Protein AF-A0A5Z1HKA3-F1 (afdb_monomer_lite)

pLDDT: mean 93.94, std 6.91, range [51.81, 98.69]

Organism: Campylobacter jejuni (NCBI:txid197)

Foldseek 3Di:
DQLQEEEEAEFFALQVVCLVVCQVCLSRHAYEYELQCCQVCLVSLRQHQEYEDEDADPVSLVSLVDDSDPSLPNREYEYEPRHHVSNVVSCVVGHYDYAHDPDPVCVVVVPPVHHHQNDDDDRSVSSLSVSLVSPHQEYEYASLQLFADPVQFGGHCPGPCGRCNCSPVADWDWAQKQVRPDTTTHHDVSVRRLVCCQPPRLVVCVVSNHAYAYQSNTHHDRPNHHYDHPVVD

Secondary structure (DSSP, 8-state):
-GGGEEEEE--STTHHHHHHHHHHHTTTSEEEEETTTHHHHHHTT---SEEEE---SHHHHTTS----GGGGTT-EEEEETTS-HHHHHHTTTS-EEEE-BS-HHHHHTT--SS---B-SSSHHHHHHHHHHHTT-SEEEEES---S--TTS-SS-TT-TT-TTTTTTTS--EEEEBTTSSSEEEE-HHHHHHHHHIIIIIHHHHHHTTPEEEE--SSSB--TTSEE--GGG-

InterPro domains:
  IPR002826 6-hydroxymethylpterin diphosphokinase MptE-like [PF01973] (4-150)

Sequence (233 aa):
NLSDTAIIVSTGPSLTKQLPLLKKYASKATIFCADSSYPILAKHGIKPDYVCMLERTELTAEFFNHDFGEFDKDIVFVCAGVVHPKAIEYLKGKTFIITQKVLAFPYYINLKDFSYAAVGFSVAHTLSYLATYLSHKNIIFIGQDLAYAENGNSHPDDYQNSANYESQMYEHILTTAYGGNGKVETHSIWLLFKNWFENEMIPNTRKMGITTYNCTEGGARIEGTIEKPFLWA

Structure (mmCIF, N/CA/C/O backbone):
data_AF-A0A5Z1HKA3-F1
#
_entry.id   AF-A0A5Z1HKA3-F1
#
loop_
_atom_site.group_PDB
_atom_site.id
_atom_site.type_symbol
_atom_site.label_atom_id
_atom_site.label_alt_id
_atom_site.label_comp_id
_atom_site.label_asym_id
_atom_site.label_entity_id
_atom_site.label_seq_id
_atom_site.pdbx_PDB_ins_code
_atom_site.Cartn_x
_atom_site.Cartn_y
_atom_site.Cartn_z
_atom_site.occupancy
_atom_site.B_iso_or_equiv
_atom_site.auth_seq_id
_atom_site.auth_comp_id
_atom_site.auth_asym_id
_atom_site.auth_atom_id
_atom_site.pdbx_PDB_model_num
ATOM 1 N N . ASN A 1 1 ? -19.320 -11.634 2.857 1.00 51.81 1 ASN A N 1
ATOM 2 C CA . ASN A 1 1 ? -19.550 -10.388 3.621 1.00 51.81 1 ASN A CA 1
ATOM 3 C C . ASN A 1 1 ? -18.567 -9.331 3.148 1.00 51.81 1 ASN A C 1
ATOM 5 O O . ASN A 1 1 ? -17.498 -9.717 2.701 1.00 51.81 1 ASN A O 1
ATOM 9 N N . LEU A 1 2 ? -18.903 -8.034 3.239 1.00 61.69 2 LEU A N 1
ATOM 10 C CA . LEU A 1 2 ? -17.966 -6.924 2.951 1.00 61.69 2 LEU A CA 1
ATOM 11 C C . LEU A 1 2 ? -16.602 -7.120 3.648 1.00 61.69 2 LEU A C 1
ATOM 13 O O . LEU A 1 2 ? -15.566 -6.816 3.079 1.00 61.69 2 LEU A O 1
ATOM 17 N N . SER A 1 3 ? -16.630 -7.719 4.843 1.00 72.00 3 SER A N 1
ATOM 18 C CA . SER A 1 3 ? -15.474 -8.029 5.690 1.00 72.00 3 SER A CA 1
ATOM 19 C C . SER A 1 3 ? -14.571 -9.170 5.204 1.00 72.00 3 SER A C 1
ATOM 21 O O . SER A 1 3 ? -13.578 -9.467 5.856 1.00 72.00 3 SER A O 1
ATOM 23 N N . ASP A 1 4 ? -14.920 -9.895 4.134 1.00 92.12 4 ASP A N 1
ATOM 24 C CA . ASP A 1 4 ? -14.108 -11.039 3.690 1.00 92.12 4 ASP A CA 1
ATOM 25 C C . ASP A 1 4 ? -12.935 -10.612 2.793 1.00 92.12 4 ASP A C 1
ATOM 27 O O . ASP A 1 4 ? -11.959 -11.354 2.689 1.00 92.12 4 ASP A O 1
ATOM 31 N N . THR A 1 5 ? -13.007 -9.445 2.149 1.00 95.31 5 THR A N 1
ATOM 32 C CA . THR A 1 5 ? -12.002 -8.990 1.179 1.00 95.31 5 THR A CA 1
ATOM 33 C C . THR A 1 5 ? -11.433 -7.641 1.592 1.00 95.31 5 THR A C 1
ATOM 35 O O . THR A 1 5 ? -12.180 -6.686 1.784 1.00 95.31 5 THR A O 1
ATOM 38 N N . ALA A 1 6 ? -10.107 -7.566 1.685 1.00 97.12 6 ALA A N 1
ATOM 39 C CA . ALA A 1 6 ? -9.353 -6.334 1.861 1.00 97.12 6 ALA A CA 1
ATOM 40 C C . ALA A 1 6 ? -8.689 -5.929 0.541 1.00 97.12 6 ALA A C 1
ATOM 42 O O . ALA A 1 6 ? -8.031 -6.751 -0.101 1.00 97.12 6 ALA A O 1
ATOM 43 N N . ILE A 1 7 ? -8.810 -4.658 0.166 1.00 98.00 7 ILE A N 1
ATOM 44 C CA . ILE A 1 7 ? -8.052 -4.057 -0.935 1.00 98.00 7 ILE A CA 1
ATOM 45 C C . ILE A 1 7 ? -6.977 -3.165 -0.324 1.00 98.00 7 ILE A C 1
ATOM 47 O O . ILE A 1 7 ? -7.288 -2.190 0.358 1.00 98.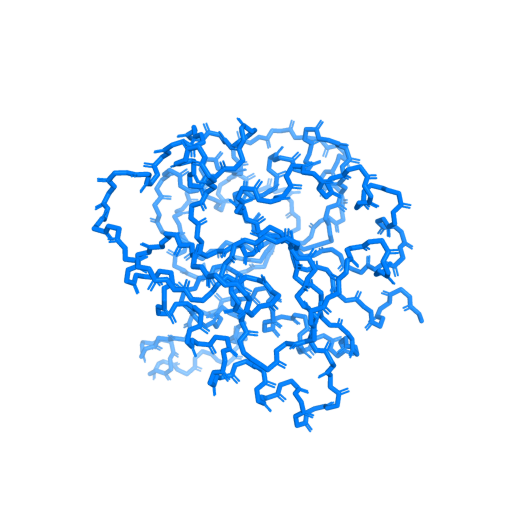00 7 ILE A O 1
ATOM 51 N N . ILE A 1 8 ? -5.716 -3.505 -0.575 1.00 98.38 8 ILE A N 1
ATOM 52 C CA . ILE A 1 8 ? -4.553 -2.717 -0.179 1.00 98.38 8 ILE A CA 1
ATOM 53 C C . ILE A 1 8 ? -4.189 -1.795 -1.337 1.00 98.38 8 ILE A C 1
ATOM 55 O O . ILE A 1 8 ? -3.777 -2.251 -2.406 1.00 98.38 8 ILE A O 1
ATOM 59 N N . VAL A 1 9 ? -4.339 -0.499 -1.104 1.00 98.69 9 VAL A N 1
ATOM 60 C CA . VAL A 1 9 ? -4.071 0.573 -2.056 1.00 98.69 9 VAL A CA 1
ATOM 61 C C . VAL A 1 9 ? -2.719 1.196 -1.738 1.00 98.69 9 VAL A C 1
ATOM 63 O O . VAL A 1 9 ? -2.561 1.895 -0.734 1.00 98.69 9 VAL A O 1
ATOM 66 N N . SER A 1 10 ? -1.744 0.912 -2.594 1.00 98.38 10 SER A N 1
ATOM 67 C CA . SER A 1 10 ? -0.408 1.506 -2.544 1.00 98.38 10 SER A CA 1
ATOM 68 C C . SER A 1 10 ? -0.240 2.568 -3.630 1.00 98.38 10 SER A C 1
ATOM 70 O O . SER A 1 10 ? -1.069 2.687 -4.528 1.00 98.38 10 SER A O 1
ATOM 72 N N . THR A 1 11 ? 0.846 3.337 -3.554 1.00 97.06 11 THR A N 1
ATOM 73 C CA . THR A 1 11 ? 1.050 4.548 -4.372 1.00 97.06 11 THR A CA 1
ATOM 74 C C . THR A 1 11 ? 2.019 4.324 -5.536 1.00 97.06 11 THR A C 1
ATOM 76 O O . THR A 1 11 ? 2.829 5.185 -5.858 1.00 97.06 11 THR A O 1
ATOM 79 N N . GLY A 1 12 ? 1.977 3.148 -6.154 1.00 97.94 12 GLY A N 1
ATOM 80 C CA . GLY A 1 12 ? 2.739 2.838 -7.360 1.00 97.94 12 GLY A CA 1
ATOM 81 C C . GLY A 1 12 ? 2.024 3.303 -8.637 1.00 97.94 12 GLY A C 1
ATOM 82 O O . GLY A 1 12 ? 0.812 3.550 -8.611 1.00 97.94 12 GLY A O 1
ATOM 83 N N . PRO A 1 13 ? 2.744 3.435 -9.768 1.00 97.31 13 PRO A N 1
ATOM 84 C CA . PRO A 1 13 ? 2.215 4.032 -10.997 1.00 97.31 13 PRO A CA 1
ATOM 85 C C . PRO A 1 13 ? 0.948 3.368 -11.558 1.00 97.31 13 PRO A C 1
ATOM 87 O O . PRO A 1 13 ? 0.146 4.032 -12.218 1.00 97.31 13 PRO A O 1
ATOM 90 N N . SER A 1 14 ? 0.723 2.077 -11.288 1.00 97.19 14 SER A N 1
ATOM 91 C CA . SER A 1 14 ? -0.478 1.366 -11.744 1.00 97.19 14 SER A CA 1
ATOM 92 C C . SER A 1 14 ? -1.768 1.826 -11.066 1.00 97.19 14 SER A C 1
ATOM 94 O O . SER A 1 14 ? -2.845 1.523 -11.584 1.00 97.19 14 SER A O 1
ATOM 96 N N . LEU A 1 15 ? -1.702 2.579 -9.962 1.00 97.81 15 LEU A N 1
ATOM 97 C CA . LEU A 1 15 ? -2.891 2.979 -9.212 1.00 97.81 15 LEU A CA 1
ATOM 98 C C . LEU A 1 15 ? -3.895 3.746 -10.085 1.00 97.81 15 LEU A C 1
ATOM 100 O O . LEU A 1 15 ? -5.086 3.439 -10.051 1.00 97.81 15 LEU A O 1
ATOM 104 N N . THR A 1 16 ? -3.433 4.700 -10.905 1.00 95.81 16 THR A N 1
ATOM 105 C CA . THR A 1 16 ? -4.305 5.605 -11.681 1.00 95.81 16 THR A CA 1
ATOM 106 C C . THR A 1 16 ? -5.327 4.852 -12.533 1.00 95.81 16 THR A C 1
ATOM 108 O O . THR A 1 16 ? -6.511 5.194 -12.525 1.00 95.81 16 THR A O 1
ATOM 111 N N . LYS A 1 17 ? -4.911 3.784 -13.228 1.00 95.44 17 LYS A N 1
ATOM 112 C CA . LYS A 1 17 ? -5.816 2.986 -14.080 1.00 95.44 17 LYS A CA 1
ATOM 113 C C . LYS A 1 17 ? -6.837 2.167 -13.275 1.00 95.44 17 LYS A C 1
ATOM 115 O O . LYS A 1 17 ? -7.855 1.759 -13.826 1.00 95.44 17 LYS A O 1
ATOM 120 N N . GLN A 1 18 ? -6.594 1.940 -11.984 1.00 96.88 18 GLN A N 1
ATOM 121 C CA . GLN A 1 18 ? -7.442 1.122 -11.110 1.00 96.88 18 GLN A CA 1
ATOM 122 C C . GLN A 1 18 ? -8.498 1.952 -10.362 1.00 96.88 18 GLN A C 1
ATOM 124 O O . GLN A 1 18 ? -9.522 1.401 -9.952 1.00 96.88 18 GLN A O 1
ATOM 129 N N . LEU A 1 19 ? -8.307 3.272 -10.231 1.00 97.81 19 LEU A N 1
ATOM 130 C CA . LEU A 1 19 ? -9.209 4.172 -9.496 1.00 97.81 19 LEU A CA 1
ATOM 131 C C . LEU A 1 19 ? -10.677 4.117 -9.966 1.00 97.81 19 LEU A C 1
ATOM 133 O O . LEU A 1 19 ? -11.555 4.012 -9.103 1.00 97.81 19 LEU A O 1
ATOM 137 N N . PRO A 1 20 ? -11.005 4.119 -11.280 1.00 96.75 20 PRO A N 1
ATOM 138 C CA . PRO A 1 20 ? -12.402 4.055 -11.718 1.00 96.75 20 PRO A CA 1
ATOM 139 C C . PRO A 1 20 ? -13.113 2.780 -11.252 1.00 96.75 20 PRO A C 1
ATOM 141 O O . PRO A 1 20 ? -14.285 2.811 -10.869 1.00 96.75 20 PRO A O 1
ATOM 144 N N . LEU A 1 21 ? -12.397 1.655 -11.256 1.00 96.44 21 LEU A N 1
ATOM 145 C CA . LEU A 1 21 ? -12.940 0.369 -10.845 1.00 96.44 21 LEU A CA 1
ATOM 146 C C . LEU A 1 21 ? -13.035 0.256 -9.321 1.00 96.44 21 LEU A C 1
ATOM 148 O O . LEU A 1 21 ? -14.052 -0.210 -8.807 1.00 96.44 21 LEU A O 1
ATOM 152 N N . LEU A 1 22 ? -12.029 0.762 -8.603 1.00 97.12 22 LEU A N 1
ATOM 153 C CA . LEU A 1 22 ? -12.039 0.838 -7.145 1.00 97.12 22 LEU A CA 1
ATOM 154 C C . LEU A 1 22 ? -13.255 1.635 -6.667 1.00 97.12 22 LEU A C 1
ATOM 156 O O . LEU A 1 22 ? -13.991 1.174 -5.801 1.00 97.12 22 LEU A O 1
ATOM 160 N N . LYS A 1 23 ? -13.537 2.782 -7.298 1.00 96.50 23 LYS A N 1
ATOM 161 C CA . LYS A 1 23 ? -14.716 3.604 -6.991 1.00 96.50 23 LYS A CA 1
ATOM 162 C C . LYS A 1 23 ? -16.028 2.842 -7.170 1.00 96.50 23 LYS A C 1
ATOM 164 O O . LYS A 1 23 ? -16.939 2.985 -6.358 1.00 96.50 23 LYS A O 1
ATOM 169 N N . LYS A 1 24 ? -16.127 2.017 -8.215 1.00 93.31 24 LYS A N 1
ATOM 170 C CA . LYS A 1 24 ? -17.318 1.203 -8.497 1.00 93.31 24 LYS A CA 1
ATOM 171 C C . LYS A 1 24 ? -17.562 0.133 -7.427 1.00 93.31 24 LYS A C 1
ATOM 173 O O . LYS A 1 24 ? -18.719 -0.164 -7.129 1.00 93.31 24 LYS A O 1
ATOM 178 N N . TYR A 1 25 ? -16.500 -0.438 -6.859 1.00 87.69 25 TYR A N 1
ATOM 179 C CA . TYR A 1 25 ? -16.585 -1.567 -5.926 1.00 87.69 25 TYR A CA 1
ATOM 180 C C . TYR A 1 25 ? -16.192 -1.242 -4.484 1.00 87.69 25 TYR A C 1
ATOM 182 O O . TYR A 1 25 ? -16.154 -2.144 -3.652 1.00 87.69 25 TYR A O 1
ATOM 190 N N . ALA A 1 26 ? -16.000 0.034 -4.147 1.00 89.69 26 ALA A N 1
ATOM 191 C CA . ALA A 1 26 ? -15.619 0.459 -2.801 1.00 89.69 26 ALA A CA 1
ATOM 192 C C . ALA A 1 26 ? -16.578 -0.036 -1.703 1.00 89.69 26 ALA A C 1
ATOM 194 O O . ALA A 1 26 ? -16.163 -0.293 -0.586 1.00 89.69 26 ALA A O 1
ATOM 195 N N . SER A 1 27 ? -17.858 -0.253 -2.025 1.00 89.94 27 SER A N 1
ATOM 196 C CA . SER A 1 27 ? -18.858 -0.791 -1.090 1.00 89.94 27 SER A CA 1
ATOM 197 C C . SER A 1 27 ? -18.886 -2.324 -0.989 1.00 89.94 27 SER A C 1
ATOM 199 O O . SER A 1 27 ? -19.841 -2.882 -0.446 1.00 89.94 27 SER A O 1
ATOM 201 N N . LYS A 1 28 ? -17.906 -3.038 -1.554 1.00 90.56 28 LYS A N 1
ATOM 202 C CA . LYS A 1 28 ? -17.861 -4.514 -1.583 1.00 90.56 28 LYS A CA 1
ATOM 203 C C . LYS A 1 28 ? -16.683 -5.116 -0.822 1.00 90.56 28 LYS A C 1
ATOM 205 O O . LYS A 1 28 ? -16.712 -6.316 -0.559 1.00 90.56 28 LYS A O 1
ATOM 210 N N . ALA A 1 29 ? -15.701 -4.304 -0.460 1.00 94.31 29 ALA A N 1
ATOM 211 C CA . ALA A 1 29 ? -14.482 -4.713 0.217 1.00 94.31 29 ALA A CA 1
ATOM 212 C C . ALA A 1 29 ? -14.054 -3.625 1.201 1.00 94.31 29 ALA A C 1
ATOM 214 O O . ALA A 1 29 ? -14.419 -2.465 1.027 1.00 94.31 29 ALA A O 1
ATOM 215 N N . THR A 1 30 ? -13.260 -3.997 2.197 1.00 97.19 30 THR A N 1
ATOM 216 C CA . THR A 1 30 ? -12.620 -3.032 3.091 1.00 97.19 30 THR A CA 1
ATOM 217 C C . THR A 1 30 ? -11.385 -2.445 2.408 1.00 97.19 30 THR A C 1
ATOM 219 O O . THR A 1 30 ? -10.517 -3.185 1.934 1.00 97.19 30 THR A O 1
ATOM 222 N N . ILE A 1 31 ? -11.295 -1.120 2.336 1.00 98.00 31 ILE A N 1
ATOM 223 C CA . ILE A 1 31 ? -10.207 -0.396 1.675 1.00 98.00 31 ILE A CA 1
ATOM 224 C C . ILE A 1 31 ? -9.177 0.046 2.712 1.00 98.00 31 ILE A C 1
ATOM 226 O O . ILE A 1 31 ? -9.455 0.840 3.611 1.00 98.00 31 ILE A O 1
ATOM 230 N N . PHE A 1 32 ? -7.951 -0.421 2.522 1.00 98.38 32 PHE A N 1
ATOM 231 C CA . PHE A 1 32 ? -6.770 -0.035 3.278 1.00 98.38 32 PHE A CA 1
ATOM 232 C C . PHE A 1 32 ? -5.865 0.756 2.342 1.00 98.38 32 PHE A C 1
ATOM 234 O O . PHE A 1 32 ? -5.415 0.195 1.346 1.00 98.38 32 PHE A O 1
ATOM 241 N N . CYS A 1 33 ? -5.560 2.020 2.623 1.00 98.44 33 CYS A N 1
ATOM 242 C CA . CYS A 1 33 ? -4.647 2.789 1.778 1.00 98.44 33 CYS A CA 1
ATOM 243 C C . CYS A 1 33 ? -3.408 3.281 2.522 1.00 98.44 33 CYS A C 1
ATOM 245 O O . CYS A 1 33 ? -3.417 3.513 3.734 1.00 98.44 33 CYS A O 1
ATOM 247 N N . ALA A 1 34 ? -2.322 3.446 1.770 1.00 98.38 34 ALA A N 1
ATOM 248 C CA . ALA A 1 34 ? -1.151 4.139 2.274 1.00 98.38 34 ALA A CA 1
ATOM 249 C C . ALA A 1 34 ? -1.474 5.622 2.494 1.00 98.38 34 ALA A C 1
ATOM 251 O O . ALA A 1 34 ? -2.296 6.198 1.778 1.00 98.38 34 ALA A O 1
ATOM 252 N N . ASP A 1 35 ? -0.801 6.241 3.457 1.00 97.62 35 ASP A N 1
ATOM 253 C CA . ASP A 1 35 ? -0.771 7.690 3.672 1.00 97.62 35 ASP A CA 1
ATOM 254 C C . ASP A 1 35 ? -0.609 8.494 2.371 1.00 97.62 35 ASP A C 1
ATOM 256 O O . ASP A 1 35 ? -1.377 9.409 2.104 1.00 97.62 35 ASP A O 1
ATOM 260 N N . SER A 1 36 ? 0.315 8.097 1.505 1.00 97.44 36 SER A N 1
ATOM 261 C CA . SER A 1 36 ? 0.561 8.720 0.199 1.00 97.44 36 SER A CA 1
ATOM 262 C C . SER A 1 36 ? -0.562 8.500 -0.827 1.00 97.44 36 SER A C 1
ATOM 264 O O . SER A 1 36 ? -0.721 9.304 -1.745 1.00 97.44 36 SER A O 1
ATOM 266 N N . SER A 1 37 ? -1.364 7.441 -0.677 1.00 98.31 37 SER A N 1
ATOM 267 C CA . SER A 1 37 ? -2.537 7.170 -1.521 1.00 98.31 37 SER A CA 1
ATOM 268 C C . SER A 1 37 ? -3.787 7.909 -1.038 1.00 98.31 37 SER A C 1
ATOM 270 O O . SER A 1 37 ? -4.709 8.115 -1.825 1.00 98.31 37 SER A O 1
ATOM 272 N N . TYR A 1 38 ? -3.840 8.329 0.227 1.00 98.50 38 TYR A N 1
ATOM 273 C CA . TYR A 1 38 ? -5.012 8.982 0.814 1.00 98.50 38 TYR A CA 1
ATOM 274 C C . TYR A 1 38 ? -5.425 10.276 0.080 1.00 98.50 38 TYR A C 1
ATOM 276 O O . TYR A 1 38 ? -6.592 10.358 -0.314 1.00 98.50 38 TYR A O 1
ATOM 284 N N . PRO A 1 39 ? -4.520 11.231 -0.236 1.00 98.19 39 PRO A N 1
ATOM 285 C CA . PRO A 1 39 ? -4.888 12.418 -1.015 1.00 98.19 39 PRO A CA 1
ATOM 286 C C . PRO A 1 39 ? -5.380 12.083 -2.431 1.00 98.19 39 PRO A C 1
ATOM 288 O O . PRO A 1 39 ? -6.299 12.724 -2.941 1.00 98.19 39 PRO A O 1
ATOM 291 N N . ILE A 1 40 ? -4.811 11.044 -3.058 1.00 98.31 40 ILE A N 1
ATOM 292 C CA . ILE A 1 40 ? -5.233 10.569 -4.384 1.00 98.31 40 ILE A CA 1
ATOM 293 C C . ILE A 1 40 ? -6.659 10.015 -4.302 1.00 98.31 40 ILE A C 1
ATOM 295 O O . ILE A 1 40 ? -7.528 10.402 -5.082 1.00 98.31 40 ILE A O 1
ATOM 299 N N . LEU A 1 41 ? -6.939 9.145 -3.332 1.00 98.44 41 LEU A N 1
ATOM 300 C CA . LEU A 1 41 ? -8.272 8.577 -3.150 1.00 98.44 41 LEU A CA 1
ATOM 301 C C . LEU A 1 41 ? -9.321 9.656 -2.838 1.00 98.44 41 LEU A C 1
ATOM 303 O O . LEU A 1 41 ? -10.403 9.633 -3.432 1.00 98.44 41 LEU A O 1
ATOM 307 N N . ALA A 1 42 ? -8.985 10.641 -2.000 1.00 97.94 42 ALA A N 1
ATOM 308 C CA . ALA A 1 42 ? -9.849 11.785 -1.709 1.00 97.94 42 ALA A CA 1
ATOM 309 C C . ALA A 1 42 ? -10.176 12.602 -2.969 1.00 97.94 42 ALA A C 1
ATOM 311 O O . ALA A 1 42 ? -11.350 12.854 -3.251 1.00 97.94 42 ALA A O 1
ATOM 312 N N . LYS A 1 43 ? -9.168 12.918 -3.795 1.00 97.12 43 LYS A N 1
ATOM 313 C CA . LYS A 1 43 ? -9.343 13.616 -5.084 1.00 97.12 43 LYS A CA 1
ATOM 314 C C . LYS A 1 43 ? -10.310 12.886 -6.022 1.00 97.12 43 LYS A C 1
ATOM 316 O O . LYS A 1 43 ? -11.071 13.523 -6.749 1.00 97.12 43 LYS A O 1
ATOM 321 N N . HIS A 1 44 ? -10.309 11.555 -5.995 1.00 97.62 44 HIS A N 1
ATOM 322 C CA . HIS A 1 44 ? -11.190 10.722 -6.822 1.00 97.62 44 HIS A CA 1
ATOM 323 C C . HIS A 1 44 ? -12.525 10.370 -6.147 1.00 97.62 44 HIS A C 1
ATOM 325 O O . HIS A 1 44 ? -13.377 9.712 -6.758 1.00 97.62 44 HIS A O 1
ATOM 331 N N . GLY A 1 45 ? -12.765 10.847 -4.923 1.00 97.06 45 GLY A N 1
ATOM 332 C CA . GLY A 1 45 ? -13.984 10.588 -4.157 1.00 97.06 45 GLY A CA 1
ATOM 333 C C . GLY A 1 45 ? -14.146 9.115 -3.779 1.00 97.06 45 GLY A C 1
ATOM 334 O O . GLY A 1 45 ? -15.243 8.569 -3.904 1.00 97.06 45 GLY A O 1
ATOM 335 N N . ILE A 1 46 ? -13.051 8.460 -3.389 1.00 98.00 46 ILE A N 1
ATOM 336 C CA . ILE A 1 46 ? -13.008 7.067 -2.933 1.00 98.00 46 ILE A CA 1
ATOM 337 C C . ILE A 1 46 ? -12.628 7.084 -1.456 1.00 98.00 46 ILE A C 1
ATOM 339 O O . ILE A 1 46 ? -11.486 7.371 -1.126 1.00 98.00 46 ILE A O 1
ATOM 343 N N . LYS A 1 47 ? -13.571 6.790 -0.560 1.00 97.62 47 LYS A N 1
ATOM 344 C CA . LYS A 1 47 ? -13.305 6.803 0.882 1.00 97.62 47 LYS A CA 1
ATOM 345 C C . LYS A 1 47 ? -12.626 5.494 1.318 1.00 97.62 47 LYS A C 1
ATOM 347 O O . LYS A 1 47 ? -13.248 4.448 1.129 1.00 97.62 47 LYS A O 1
ATOM 352 N N . PRO A 1 48 ? -11.395 5.512 1.866 1.00 97.88 48 PRO A N 1
ATOM 353 C CA . PRO A 1 48 ? -10.809 4.332 2.494 1.00 97.88 48 PRO A CA 1
ATOM 354 C C . PRO A 1 48 ? -11.441 4.068 3.869 1.00 97.88 48 PRO A C 1
ATOM 356 O O . PRO A 1 48 ? -11.941 4.989 4.506 1.00 97.88 48 PRO A O 1
ATOM 359 N N . ASP A 1 49 ? -11.380 2.829 4.352 1.00 97.62 49 ASP A N 1
ATOM 360 C CA . ASP A 1 49 ? -11.764 2.495 5.732 1.00 97.62 49 ASP A CA 1
ATOM 361 C C . ASP A 1 49 ? -10.582 2.699 6.691 1.00 97.62 49 ASP A C 1
ATOM 363 O O . ASP A 1 49 ? -10.744 3.193 7.808 1.00 97.62 49 ASP A O 1
ATOM 367 N N . TYR A 1 50 ? -9.374 2.357 6.232 1.00 97.88 50 TYR A N 1
ATOM 368 C CA . TYR A 1 50 ? -8.137 2.488 6.997 1.00 97.88 50 TYR A CA 1
ATOM 369 C C . TYR A 1 50 ? -7.064 3.226 6.205 1.00 97.88 50 TYR A C 1
ATOM 371 O O . TYR A 1 50 ? -6.815 2.915 5.038 1.00 97.88 50 TYR A O 1
ATOM 379 N N . VAL A 1 51 ? -6.364 4.139 6.876 1.00 98.44 51 VAL A N 1
ATOM 380 C CA . VAL A 1 51 ? -5.185 4.830 6.338 1.00 98.44 51 VAL A CA 1
ATOM 381 C C . VAL A 1 51 ? -4.011 4.568 7.267 1.00 98.44 51 VAL A C 1
ATOM 383 O O . VAL A 1 51 ? -4.078 4.929 8.440 1.00 98.44 51 VAL A O 1
ATOM 386 N N . CYS A 1 52 ? -2.933 3.953 6.780 1.00 97.69 52 CYS A N 1
ATOM 387 C CA . CYS A 1 52 ? -1.749 3.707 7.609 1.00 97.69 52 CYS A CA 1
ATOM 388 C C . CYS A 1 52 ? -0.623 4.695 7.304 1.00 97.69 52 CYS A C 1
ATOM 390 O O . CYS A 1 52 ? -0.389 5.031 6.147 1.00 97.69 52 CYS A O 1
ATOM 392 N N . MET A 1 53 ? 0.131 5.076 8.336 1.00 96.94 53 MET A N 1
ATOM 393 C CA . MET A 1 53 ? 1.376 5.839 8.208 1.00 96.94 53 MET A CA 1
ATOM 394 C C . MET A 1 53 ? 2.491 5.175 9.014 1.00 96.94 53 MET A C 1
ATOM 396 O O . MET A 1 53 ? 2.309 4.798 10.177 1.00 96.94 53 MET A O 1
ATOM 400 N N . LEU A 1 54 ? 3.661 5.052 8.390 1.00 94.38 54 LEU A N 1
ATOM 401 C CA . LEU A 1 54 ? 4.852 4.441 8.988 1.00 94.38 54 LEU A CA 1
ATOM 402 C C . LEU A 1 54 ? 6.009 5.432 9.144 1.00 94.38 54 LEU A C 1
ATOM 404 O O . LEU A 1 54 ? 6.833 5.283 10.051 1.00 94.38 54 LEU A O 1
ATOM 408 N N . GLU A 1 55 ? 6.077 6.413 8.248 1.00 90.69 55 GLU A N 1
ATOM 409 C CA . GLU A 1 55 ? 7.252 7.248 8.050 1.00 90.69 55 GLU A CA 1
ATOM 410 C C . GLU A 1 55 ? 7.347 8.404 9.051 1.00 90.69 55 GLU A C 1
ATOM 412 O O . GLU A 1 55 ? 6.363 8.877 9.619 1.00 90.69 55 GLU A O 1
ATOM 417 N N . ARG A 1 56 ? 8.585 8.841 9.301 1.00 93.81 56 ARG A N 1
ATOM 418 C CA . ARG A 1 56 ? 8.935 9.799 10.367 1.00 93.81 56 ARG A CA 1
ATOM 419 C C . ARG A 1 56 ? 9.379 11.166 9.854 1.00 93.81 56 ARG A C 1
ATOM 421 O O . ARG A 1 56 ? 10.004 11.926 10.590 1.00 93.81 56 ARG A O 1
ATOM 428 N N . THR A 1 57 ? 9.107 11.459 8.587 1.00 94.94 57 THR A N 1
ATOM 429 C CA . THR A 1 57 ? 9.530 12.702 7.937 1.00 94.94 57 THR A CA 1
ATOM 430 C C . THR A 1 57 ? 8.399 13.720 7.922 1.00 94.94 57 THR A C 1
ATOM 432 O O . THR A 1 57 ? 7.222 13.370 7.892 1.00 94.94 57 THR A O 1
ATOM 435 N N . GLU A 1 58 ? 8.753 15.000 7.905 1.00 95.56 58 GLU A N 1
ATOM 436 C CA . GLU A 1 58 ? 7.774 16.070 7.714 1.00 95.56 58 GLU A CA 1
ATOM 437 C C . GLU A 1 58 ? 7.057 15.940 6.362 1.00 95.56 58 GLU A C 1
ATOM 439 O O . GLU A 1 58 ? 5.837 16.013 6.321 1.00 95.56 58 GLU A O 1
ATOM 444 N N . LEU A 1 59 ? 7.791 15.619 5.288 1.00 94.75 59 LEU A N 1
ATOM 445 C CA . LEU A 1 59 ? 7.235 15.422 3.942 1.00 94.75 59 LEU A CA 1
ATOM 446 C C . LEU A 1 59 ? 6.096 14.394 3.902 1.00 94.75 59 LEU A C 1
ATOM 448 O O . LEU A 1 59 ? 5.117 14.597 3.193 1.00 94.75 59 LEU A O 1
ATOM 452 N N . THR A 1 60 ? 6.204 13.303 4.663 1.00 94.50 60 THR A N 1
ATOM 453 C CA . THR A 1 60 ? 5.147 12.280 4.719 1.00 94.50 60 THR A CA 1
ATOM 454 C C . THR A 1 60 ? 3.978 12.711 5.604 1.00 94.50 60 THR A C 1
ATOM 456 O O . THR A 1 60 ? 2.831 12.424 5.275 1.00 94.50 60 THR A O 1
ATOM 459 N N . ALA A 1 61 ? 4.222 13.487 6.665 1.00 97.12 61 ALA A N 1
ATOM 460 C CA . ALA A 1 61 ? 3.148 14.074 7.471 1.00 97.12 61 ALA A CA 1
ATOM 461 C C . ALA A 1 61 ? 2.249 15.033 6.673 1.00 97.12 61 ALA A C 1
ATOM 463 O O . ALA A 1 61 ? 1.054 15.117 6.956 1.00 97.12 61 ALA A O 1
ATOM 464 N N . GLU A 1 62 ? 2.790 15.715 5.661 1.00 97.81 62 GLU A N 1
ATOM 465 C CA . GLU A 1 62 ? 2.021 16.614 4.790 1.00 97.81 62 GLU A CA 1
ATOM 466 C C . GLU A 1 62 ? 0.948 15.887 3.951 1.00 97.81 62 GLU A C 1
ATOM 468 O O . GLU A 1 62 ? 0.049 16.541 3.424 1.00 97.81 62 GLU A O 1
ATOM 473 N N . PHE A 1 63 ? 0.949 14.547 3.873 1.00 97.62 63 PHE A N 1
ATOM 474 C CA . PHE A 1 63 ? -0.182 13.795 3.305 1.00 97.62 63 PHE A CA 1
ATOM 475 C C . PHE A 1 63 ? -1.454 13.892 4.151 1.00 97.62 63 PHE A C 1
ATOM 477 O O . PHE A 1 63 ? -2.546 13.651 3.642 1.00 97.62 63 PHE A O 1
ATOM 484 N N . PHE A 1 64 ? -1.337 14.243 5.433 1.00 97.62 64 PHE A N 1
ATOM 485 C CA . PHE A 1 64 ? -2.481 14.477 6.315 1.00 97.62 64 PHE A CA 1
ATOM 486 C C . PHE A 1 64 ? -2.828 15.956 6.469 1.00 97.62 64 PHE A C 1
ATOM 488 O O . PHE A 1 64 ? -3.868 16.254 7.053 1.00 97.62 64 PHE A O 1
ATOM 495 N N . ASN A 1 65 ? -2.025 16.872 5.913 1.00 96.94 65 ASN A N 1
ATOM 496 C CA . ASN A 1 65 ? -2.273 18.315 5.943 1.00 96.94 65 ASN A CA 1
ATOM 497 C C . ASN A 1 65 ? -3.340 18.735 4.916 1.00 96.94 65 ASN A C 1
ATOM 499 O O . ASN A 1 65 ? -3.114 19.572 4.043 1.00 96.94 65 ASN A O 1
ATOM 503 N N . HIS A 1 66 ? -4.505 18.101 5.004 1.00 94.69 66 HIS A N 1
ATOM 504 C CA . HIS A 1 66 ? -5.665 18.363 4.168 1.00 94.69 66 HIS A CA 1
ATOM 505 C C . HIS A 1 66 ? -6.922 18.367 5.030 1.00 94.69 66 HIS A C 1
ATOM 507 O O . HIS A 1 66 ? -7.105 17.502 5.896 1.00 94.69 66 HIS A O 1
ATOM 513 N N . ASP A 1 67 ? -7.806 19.316 4.741 1.00 91.56 67 ASP A N 1
ATOM 514 C CA . ASP A 1 67 ? -9.161 19.337 5.276 1.00 91.56 67 ASP A CA 1
ATOM 515 C C . ASP A 1 67 ? -10.125 18.801 4.213 1.00 91.56 67 ASP A C 1
ATOM 517 O O . ASP A 1 67 ? -10.497 19.508 3.274 1.00 91.56 67 ASP A O 1
ATOM 521 N N . PHE A 1 68 ? -10.492 17.524 4.338 1.00 95.31 68 PHE A N 1
ATOM 522 C CA . PHE A 1 68 ? -11.499 16.898 3.481 1.00 95.31 68 PHE A CA 1
ATOM 523 C C . PHE A 1 68 ? -12.897 16.870 4.131 1.00 95.31 68 PHE A C 1
ATOM 525 O O . PHE A 1 68 ? -13.833 16.306 3.557 1.00 95.31 68 PHE A O 1
ATOM 532 N N . GLY A 1 69 ? -13.075 17.501 5.299 1.00 93.50 69 GLY A N 1
ATOM 533 C CA . GLY A 1 69 ? -14.358 17.604 5.996 1.00 93.50 69 GLY A CA 1
ATOM 534 C C . GLY A 1 69 ? -15.049 16.252 6.213 1.00 93.50 69 GLY A C 1
ATOM 535 O O . GLY A 1 69 ? -14.456 15.300 6.716 1.00 93.50 69 GLY A O 1
ATOM 536 N N . GLU A 1 70 ? -16.317 16.150 5.799 1.00 94.38 70 GLU A N 1
ATOM 537 C CA . GLU A 1 70 ? -17.141 14.938 5.962 1.00 94.38 70 GLU A CA 1
ATOM 538 C C . GLU A 1 70 ? -16.586 13.696 5.247 1.00 94.38 70 GLU A C 1
ATOM 540 O O . GLU A 1 70 ? -16.995 12.579 5.567 1.00 94.38 70 GLU A O 1
ATOM 545 N N . PHE A 1 71 ? -15.664 13.856 4.292 1.00 95.88 71 PHE A N 1
ATOM 546 C CA . PHE A 1 71 ? -15.002 12.716 3.657 1.00 95.88 71 PHE A CA 1
ATOM 547 C C . PHE A 1 71 ? -14.233 11.867 4.678 1.00 95.88 71 PHE A C 1
ATOM 549 O O . PHE A 1 71 ? -14.255 10.642 4.578 1.00 95.88 71 PHE A O 1
ATOM 556 N N . ASP A 1 72 ? -13.633 12.499 5.691 1.00 96.06 72 ASP A N 1
ATOM 557 C CA . ASP A 1 72 ? -12.809 11.822 6.702 1.00 96.06 72 ASP A CA 1
ATOM 558 C C . ASP A 1 72 ? -13.625 11.083 7.762 1.00 96.06 72 ASP A C 1
ATOM 560 O O . ASP A 1 72 ? -13.080 10.374 8.614 1.00 96.06 72 ASP A O 1
ATOM 564 N N . LYS A 1 73 ? -14.948 11.231 7.716 1.00 95.06 73 LYS A N 1
ATOM 565 C CA . LYS A 1 73 ? -15.844 10.585 8.658 1.00 95.06 73 LYS A CA 1
ATOM 566 C C . LYS A 1 73 ? -15.764 9.064 8.526 1.00 95.06 73 LYS A C 1
ATOM 568 O O . LYS A 1 73 ? -15.921 8.500 7.439 1.00 95.06 73 LYS A O 1
ATOM 573 N N . ASP A 1 74 ? -15.586 8.413 9.671 1.00 95.12 74 ASP A N 1
ATOM 574 C CA . ASP A 1 74 ? -15.449 6.961 9.836 1.00 95.12 74 ASP A CA 1
ATOM 575 C C . ASP A 1 74 ? -14.162 6.356 9.243 1.00 95.12 74 ASP A C 1
ATOM 577 O O . ASP A 1 74 ? -14.007 5.137 9.263 1.00 95.12 74 ASP A O 1
ATOM 581 N N . ILE A 1 75 ? -13.220 7.178 8.761 1.00 97.81 75 ILE A N 1
ATOM 582 C CA . ILE A 1 75 ? -11.878 6.705 8.406 1.00 97.81 75 ILE A CA 1
ATOM 583 C C . ILE A 1 75 ? -11.080 6.478 9.693 1.00 97.81 75 ILE A C 1
ATOM 585 O O . ILE A 1 75 ? -11.002 7.363 10.549 1.00 97.81 75 ILE A O 1
ATOM 589 N N . VAL A 1 76 ? -10.440 5.313 9.818 1.00 97.56 76 VAL A N 1
ATOM 590 C CA . VAL A 1 76 ? -9.516 5.023 10.921 1.00 97.56 76 VAL A CA 1
ATOM 591 C C . VAL A 1 76 ? -8.075 5.201 10.453 1.00 97.56 76 VAL A C 1
ATOM 593 O O . VAL A 1 76 ? -7.541 4.405 9.678 1.00 97.56 76 VAL A O 1
ATOM 596 N N . PHE A 1 77 ? -7.409 6.225 10.975 1.00 97.50 77 PHE A N 1
ATOM 597 C CA . PHE A 1 77 ? -5.988 6.455 10.724 1.00 97.50 77 PHE A CA 1
ATOM 598 C C . PHE A 1 77 ? -5.144 5.629 11.703 1.00 97.50 77 PHE A C 1
ATOM 600 O O . PHE A 1 77 ? -5.311 5.727 12.917 1.00 97.50 77 PHE A O 1
ATOM 607 N N . VAL A 1 78 ? -4.228 4.804 11.205 1.00 96.12 78 VAL A N 1
ATOM 608 C CA . VAL A 1 78 ? -3.368 3.930 12.013 1.00 96.12 78 VAL A CA 1
ATOM 609 C C . VAL A 1 78 ? -1.913 4.344 11.825 1.00 96.12 78 VAL A C 1
ATOM 611 O O . VAL A 1 78 ? -1.279 4.055 10.811 1.00 96.12 78 VAL A O 1
ATOM 614 N N . CYS A 1 79 ? -1.361 5.019 12.826 1.00 95.44 79 CYS A N 1
ATOM 615 C CA . CYS A 1 79 ? -0.016 5.577 12.775 1.00 95.44 79 CYS A CA 1
ATOM 616 C C . CYS A 1 79 ? 0.949 4.758 13.629 1.00 95.44 79 CYS A C 1
ATOM 618 O O . CYS A 1 79 ? 0.660 4.428 14.782 1.00 95.44 79 CYS A O 1
ATOM 620 N N . ALA A 1 80 ? 2.136 4.471 13.100 1.00 94.00 80 ALA A N 1
ATOM 621 C CA . ALA A 1 80 ? 3.217 3.937 13.917 1.00 94.00 80 ALA A CA 1
ATOM 622 C C . ALA A 1 80 ? 3.631 4.951 15.002 1.00 94.00 80 ALA A C 1
ATOM 624 O O . ALA A 1 80 ? 3.662 6.154 14.769 1.00 94.00 80 ALA A O 1
ATOM 625 N N . GLY A 1 81 ? 4.052 4.488 16.178 1.00 91.00 81 GLY A N 1
ATOM 626 C CA . GLY A 1 81 ? 4.486 5.345 17.294 1.00 91.00 81 GLY A CA 1
ATOM 627 C C . GLY A 1 81 ? 5.768 6.150 17.043 1.00 91.00 81 GLY A C 1
ATOM 628 O O . GLY A 1 81 ? 6.287 6.774 17.960 1.00 91.00 81 GLY A O 1
ATOM 629 N N . VAL A 1 82 ? 6.298 6.107 15.821 1.00 91.50 82 VAL A N 1
ATOM 630 C CA . VAL A 1 82 ? 7.511 6.804 15.375 1.00 91.50 82 VAL A CA 1
ATOM 631 C C . VAL A 1 82 ? 7.229 7.855 14.301 1.00 91.50 82 VAL A C 1
ATOM 633 O O . VAL A 1 82 ? 8.182 8.439 13.792 1.00 91.50 82 VAL A O 1
ATOM 636 N N . VAL A 1 83 ? 5.961 8.071 13.927 1.00 95.50 83 VAL A N 1
ATOM 637 C CA . VAL A 1 83 ? 5.605 9.054 12.894 1.00 95.50 83 VAL A CA 1
ATOM 638 C C . VAL A 1 83 ? 5.962 10.476 13.318 1.00 95.50 83 VAL A C 1
ATOM 640 O O . VAL A 1 83 ? 6.104 10.780 14.505 1.00 95.50 83 VAL A O 1
ATOM 643 N N . HIS A 1 84 ? 6.099 11.365 12.336 1.00 97.38 84 HIS A N 1
ATOM 644 C CA . HIS A 1 84 ? 6.422 12.761 12.603 1.00 97.38 84 HIS A CA 1
ATOM 645 C C . HIS A 1 84 ? 5.297 13.450 13.413 1.00 97.38 84 HIS A C 1
ATOM 647 O O . HIS A 1 84 ? 4.123 13.261 13.088 1.00 97.38 84 HIS A O 1
ATOM 653 N N . PRO A 1 85 ? 5.600 14.300 14.419 1.00 96.06 85 PRO A N 1
ATOM 654 C CA . PRO A 1 85 ? 4.583 14.912 15.286 1.00 96.06 85 PRO A CA 1
ATOM 655 C C . PRO A 1 85 ? 3.479 15.688 14.554 1.00 96.06 85 PRO A C 1
ATOM 657 O O . PRO A 1 85 ? 2.326 15.653 14.981 1.00 96.06 85 PRO A O 1
ATOM 660 N N . LYS A 1 86 ? 3.807 16.331 13.425 1.00 97.50 86 LYS A N 1
ATOM 661 C CA . LYS A 1 86 ? 2.820 17.015 12.571 1.00 97.50 86 LYS A CA 1
ATOM 662 C C . LYS A 1 86 ? 1.686 16.100 12.106 1.00 97.50 86 LYS A C 1
ATOM 664 O O . LYS A 1 86 ? 0.549 16.541 12.048 1.00 97.50 86 LYS A O 1
ATOM 669 N N . ALA A 1 87 ? 1.959 14.821 11.835 1.00 97.25 87 ALA A N 1
ATOM 670 C CA . ALA A 1 87 ? 0.912 13.880 11.445 1.00 97.25 87 ALA A CA 1
ATOM 671 C C . ALA A 1 87 ? -0.150 13.761 12.549 1.00 97.25 87 ALA A C 1
ATOM 673 O O . ALA A 1 87 ? -1.343 13.794 12.274 1.00 97.25 87 ALA A O 1
ATOM 674 N N . ILE A 1 88 ? 0.275 13.707 13.815 1.00 95.81 88 ILE A N 1
ATOM 675 C CA . ILE A 1 88 ? -0.637 13.671 14.967 1.00 95.81 88 ILE A CA 1
ATOM 676 C C . ILE A 1 88 ? -1.386 14.998 15.121 1.00 95.81 88 ILE A C 1
ATOM 678 O O . ILE A 1 88 ? -2.557 15.003 15.489 1.00 95.81 88 ILE A O 1
ATOM 682 N N . GLU A 1 89 ? -0.731 16.123 14.831 1.00 96.50 89 GLU A N 1
ATOM 683 C CA . GLU A 1 89 ? -1.374 17.436 14.830 1.00 96.50 89 GLU A CA 1
ATOM 684 C C . GLU A 1 89 ? -2.497 17.526 13.790 1.00 96.50 89 GLU A C 1
ATOM 686 O O . GLU A 1 89 ? -3.608 17.914 14.149 1.00 96.50 89 GLU A O 1
ATOM 691 N N . TYR A 1 90 ? -2.239 17.105 12.551 1.00 97.25 90 TYR A N 1
ATOM 692 C CA . TYR A 1 90 ? -3.218 17.128 11.460 1.00 97.25 90 TYR A CA 1
ATOM 693 C C . TYR A 1 90 ? -4.373 16.135 11.643 1.00 97.25 90 TYR A C 1
ATOM 695 O O . TYR A 1 90 ? -5.468 16.347 11.128 1.00 97.25 90 TYR A O 1
ATOM 703 N N . LEU A 1 91 ? -4.158 15.059 12.404 1.00 96.50 91 LEU A N 1
ATOM 704 C CA . LEU A 1 91 ? -5.195 14.076 12.725 1.00 96.50 91 LEU A CA 1
ATOM 705 C C . LEU A 1 91 ? -6.044 14.451 13.952 1.00 96.50 91 LEU A C 1
ATOM 707 O O . LEU A 1 91 ? -6.964 13.708 14.304 1.00 96.50 91 LEU A O 1
ATOM 711 N N . LYS A 1 92 ? -5.785 15.586 14.618 1.00 93.50 92 LYS A N 1
ATOM 712 C CA . LYS A 1 92 ? -6.628 16.054 15.732 1.00 93.50 92 LYS A CA 1
ATOM 713 C C . LYS A 1 92 ? -8.078 16.214 15.271 1.00 93.50 92 LYS A C 1
ATOM 715 O O . LYS A 1 92 ? -8.360 16.877 14.283 1.00 93.50 92 LYS A O 1
ATOM 720 N N . GLY A 1 93 ? -9.004 15.620 16.022 1.00 91.06 93 GLY A N 1
ATOM 721 C CA . GLY A 1 93 ? -10.431 15.614 15.684 1.00 91.06 93 GLY A CA 1
ATOM 722 C C . GLY A 1 93 ? -10.858 14.487 14.735 1.00 91.06 93 GLY A C 1
ATOM 723 O O . GLY A 1 93 ? -12.057 14.286 14.567 1.00 91.06 93 GLY A O 1
ATOM 724 N N . LYS A 1 94 ? -9.915 13.713 14.180 1.00 94.50 94 LYS A N 1
ATOM 725 C CA . LYS A 1 94 ? -10.182 12.499 13.393 1.00 94.50 94 LYS A CA 1
ATOM 726 C C . LYS A 1 94 ? -10.066 11.249 14.272 1.00 94.50 94 LYS A C 1
ATOM 728 O O . LYS A 1 94 ? -9.480 11.282 15.357 1.00 94.50 94 LYS A O 1
ATOM 733 N N . THR A 1 95 ? -10.612 10.123 13.817 1.00 94.44 95 THR A N 1
ATOM 734 C CA . THR A 1 95 ? -10.419 8.832 14.491 1.00 94.44 95 THR A CA 1
ATOM 735 C C . THR A 1 95 ? -9.045 8.276 14.135 1.00 94.44 95 THR A C 1
ATOM 737 O O . THR A 1 95 ? -8.835 7.794 13.025 1.00 94.44 95 THR A O 1
ATOM 740 N N . PHE A 1 96 ? -8.097 8.327 15.073 1.00 94.19 96 PHE A N 1
ATOM 741 C CA . PHE A 1 96 ? -6.770 7.754 14.863 1.00 94.19 96 PHE A CA 1
ATOM 742 C C . PHE A 1 96 ? -6.304 6.874 16.023 1.00 94.19 96 PHE A C 1
ATOM 744 O O . PHE A 1 96 ? -6.696 7.052 17.177 1.00 94.19 96 PHE A O 1
ATOM 751 N N . ILE A 1 97 ? -5.445 5.916 15.690 1.00 92.50 97 ILE A N 1
ATOM 752 C CA . ILE A 1 97 ? -4.815 4.962 16.595 1.00 92.50 97 ILE A CA 1
ATOM 753 C C . ILE A 1 97 ? -3.305 5.104 16.439 1.00 92.50 97 ILE A C 1
ATOM 755 O O . ILE A 1 97 ? -2.782 5.105 15.325 1.00 92.50 97 ILE A O 1
ATOM 759 N N . ILE A 1 98 ? -2.596 5.167 17.565 1.00 91.19 98 ILE A N 1
ATOM 760 C CA . ILE A 1 98 ? -1.141 5.020 17.592 1.00 91.19 98 ILE A CA 1
ATOM 761 C C . ILE A 1 98 ? -0.814 3.576 17.967 1.00 91.19 98 ILE A C 1
ATOM 763 O O . ILE A 1 98 ? -1.230 3.085 19.017 1.00 91.19 98 ILE A O 1
ATOM 767 N N . THR A 1 99 ? -0.051 2.896 17.118 1.00 89.31 99 THR A N 1
ATOM 768 C CA . THR A 1 99 ? 0.401 1.515 17.327 1.00 89.31 99 THR A CA 1
ATOM 769 C C . THR A 1 99 ? 1.921 1.437 17.430 1.00 89.31 99 THR A C 1
ATOM 771 O O . THR A 1 99 ? 2.641 2.244 16.844 1.00 89.31 99 THR A O 1
ATOM 774 N N . GLN A 1 100 ? 2.449 0.456 18.162 1.00 87.69 100 GLN A N 1
ATOM 775 C CA . GLN A 1 100 ? 3.894 0.279 18.267 1.00 87.69 100 GLN A CA 1
ATOM 776 C C . GLN A 1 100 ? 4.485 -0.249 16.958 1.00 87.69 100 GLN A C 1
ATOM 778 O O . GLN A 1 100 ? 3.981 -1.201 16.354 1.00 87.69 100 GLN A O 1
ATOM 783 N N . LYS A 1 101 ? 5.619 0.336 16.556 1.00 87.38 101 LYS A N 1
ATOM 784 C CA . LYS A 1 101 ? 6.518 -0.285 15.581 1.00 87.38 101 LYS A CA 1
ATOM 785 C C . LYS A 1 101 ? 7.272 -1.412 16.284 1.00 87.38 101 LYS A C 1
ATOM 787 O O . LYS A 1 101 ? 7.779 -1.227 17.386 1.00 87.38 101 LYS A O 1
ATOM 792 N N . VAL A 1 102 ? 7.401 -2.552 15.613 1.00 85.25 102 VAL A N 1
ATOM 793 C CA . VAL A 1 102 ? 8.293 -3.654 16.014 1.00 85.25 102 VAL A CA 1
ATOM 794 C C . VAL A 1 102 ? 9.740 -3.140 16.054 1.00 85.25 102 VAL A C 1
ATOM 796 O O . VAL A 1 102 ? 10.400 -3.047 15.020 1.00 85.25 102 VAL A O 1
ATOM 799 N N . LEU A 1 103 ? 10.200 -2.745 17.243 1.00 85.81 103 LEU A N 1
ATOM 800 C CA . LEU A 1 103 ? 11.522 -2.181 17.533 1.00 85.81 103 LEU A CA 1
ATOM 801 C C . LEU A 1 103 ? 12.011 -2.709 18.885 1.00 85.81 103 LEU A C 1
ATOM 803 O O . LEU A 1 103 ? 11.206 -2.981 19.773 1.00 85.81 103 LEU A O 1
ATOM 807 N N . ALA A 1 104 ? 13.331 -2.796 19.069 1.00 87.56 104 ALA A N 1
ATOM 808 C CA . ALA A 1 104 ? 13.929 -3.340 20.291 1.00 87.56 104 ALA A CA 1
ATOM 809 C C . ALA A 1 104 ? 13.470 -2.612 21.568 1.00 87.56 104 ALA A C 1
ATOM 811 O O . ALA A 1 104 ? 13.238 -3.251 22.588 1.00 87.56 104 ALA A O 1
ATOM 812 N N . PHE A 1 105 ? 13.300 -1.287 21.506 1.00 85.94 105 PHE A N 1
ATOM 813 C CA . PHE A 1 105 ? 12.946 -0.489 22.678 1.00 85.94 105 PHE A CA 1
ATOM 814 C C . PHE A 1 105 ? 11.514 -0.744 23.196 1.00 85.94 105 PHE A C 1
ATOM 816 O O . PHE A 1 105 ? 11.399 -1.097 24.368 1.00 85.94 105 PHE A O 1
ATOM 823 N N . PRO A 1 106 ? 10.435 -0.668 22.382 1.00 83.94 106 PRO A N 1
ATOM 824 C CA . PRO A 1 106 ? 9.092 -1.080 22.808 1.00 83.94 106 PRO A CA 1
ATOM 825 C C . PRO A 1 106 ? 9.026 -2.492 23.411 1.00 83.94 106 PRO A C 1
ATOM 827 O O . PRO A 1 106 ? 8.354 -2.685 24.427 1.00 83.94 106 PRO A O 1
ATOM 830 N N . TYR A 1 107 ? 9.768 -3.456 22.846 1.00 82.69 107 TYR A N 1
ATOM 831 C CA . TYR A 1 107 ? 9.869 -4.805 23.417 1.00 82.69 107 TYR A CA 1
ATOM 832 C C . TYR A 1 107 ? 10.573 -4.807 24.772 1.00 82.69 107 TYR A C 1
ATOM 834 O O . TYR A 1 107 ? 10.093 -5.449 25.703 1.00 82.69 107 TYR A O 1
ATOM 842 N N . TYR A 1 108 ? 11.683 -4.075 24.893 1.00 87.56 108 TYR A N 1
ATOM 843 C CA . TYR A 1 108 ? 12.461 -3.974 26.126 1.00 87.56 108 TYR A CA 1
ATOM 844 C C . TYR A 1 108 ? 11.626 -3.441 27.296 1.00 87.56 108 TYR A C 1
ATOM 846 O O . TYR A 1 108 ? 11.683 -3.995 28.391 1.00 87.56 108 TYR A O 1
ATOM 854 N N . ILE A 1 109 ? 10.806 -2.413 27.061 1.00 86.81 109 ILE A N 1
ATOM 855 C CA . ILE A 1 109 ? 9.930 -1.842 28.099 1.00 86.81 109 ILE A CA 1
ATOM 856 C C . ILE A 1 109 ? 8.587 -2.566 28.242 1.00 86.81 109 ILE A C 1
ATOM 858 O O . ILE A 1 109 ? 7.776 -2.173 29.076 1.00 86.81 109 ILE A O 1
ATOM 862 N N . ASN A 1 110 ? 8.358 -3.633 27.467 1.00 81.44 110 ASN A N 1
ATOM 863 C CA . ASN A 1 110 ? 7.191 -4.507 27.574 1.00 81.44 110 ASN A CA 1
ATOM 864 C C . ASN A 1 110 ? 5.854 -3.738 27.552 1.00 81.44 110 ASN A C 1
ATOM 866 O O . ASN A 1 110 ? 4.960 -4.003 28.359 1.00 81.44 110 ASN A O 1
ATOM 870 N N . LEU A 1 111 ? 5.720 -2.773 26.634 1.00 74.19 111 LEU A N 1
ATOM 871 C CA . LEU A 1 111 ? 4.484 -2.009 26.417 1.00 74.19 111 LEU A CA 1
ATOM 872 C C . LEU A 1 111 ? 3.393 -2.926 25.845 1.00 74.19 111 LEU A C 1
ATOM 874 O O . LEU A 1 111 ? 3.218 -3.020 24.634 1.00 74.19 111 LEU A O 1
ATOM 878 N N . LYS A 1 112 ? 2.678 -3.633 26.724 1.00 70.44 112 LYS A N 1
ATOM 879 C CA . LYS A 1 112 ? 1.614 -4.580 26.351 1.00 70.44 112 LYS A CA 1
ATOM 880 C C . LYS A 1 112 ? 0.307 -3.899 25.956 1.00 70.44 112 LYS A C 1
ATOM 882 O O . LYS A 1 112 ? -0.435 -4.453 25.153 1.00 70.44 112 LYS A O 1
ATOM 887 N N . ASP A 1 113 ? 0.053 -2.708 26.495 1.00 66.88 113 ASP A N 1
ATOM 888 C CA . ASP A 1 113 ? -1.205 -1.983 26.277 1.00 66.88 113 ASP A CA 1
ATOM 889 C C . ASP A 1 113 ? -1.314 -1.404 24.859 1.00 66.88 113 ASP A C 1
ATOM 891 O O . ASP A 1 113 ? -2.407 -1.100 24.387 1.00 66.88 113 ASP A O 1
ATOM 895 N N . PHE A 1 114 ? -0.191 -1.302 24.141 1.00 65.69 114 PHE A N 1
ATOM 896 C CA . PHE A 1 114 ? -0.166 -0.889 22.745 1.00 65.69 114 PHE A CA 1
ATOM 897 C C . PHE A 1 114 ? 0.198 -2.083 21.867 1.00 65.69 114 PHE A C 1
ATOM 899 O O . PHE A 1 114 ? 1.319 -2.587 21.903 1.00 65.69 114 PHE A O 1
ATOM 906 N N . SER A 1 115 ? -0.758 -2.527 21.050 1.00 70.88 115 SER A N 1
ATOM 907 C CA . SER A 1 115 ? -0.532 -3.621 20.102 1.00 70.88 115 SER A CA 1
ATOM 908 C C . SER A 1 115 ? 0.557 -3.263 19.084 1.00 70.88 115 SER A C 1
ATOM 910 O O . SER A 1 115 ? 0.690 -2.104 18.680 1.00 70.88 115 SER A O 1
ATOM 912 N N . TYR A 1 116 ? 1.306 -4.274 18.642 1.00 79.25 116 TYR A N 1
ATOM 913 C CA . TYR A 1 116 ? 2.302 -4.184 17.572 1.00 79.25 116 TYR A CA 1
ATOM 914 C C . TYR A 1 116 ? 1.631 -4.424 16.217 1.00 79.25 116 TYR A C 1
ATOM 916 O O . TYR A 1 116 ? 1.605 -5.551 15.731 1.00 79.25 116 TYR A O 1
ATOM 924 N N . ALA A 1 117 ? 1.062 -3.381 15.617 1.00 80.38 117 ALA A N 1
ATOM 925 C CA . ALA A 1 117 ? 0.409 -3.474 14.309 1.00 80.38 117 ALA A CA 1
ATOM 926 C C . ALA A 1 117 ? 1.240 -2.840 13.180 1.00 80.38 117 ALA A C 1
ATOM 928 O O . ALA A 1 117 ? 1.058 -3.205 12.022 1.00 80.38 117 ALA A O 1
ATOM 929 N N . ALA A 1 118 ? 2.205 -1.962 13.491 1.00 84.50 118 ALA A N 1
ATOM 930 C CA . ALA A 1 118 ? 3.128 -1.395 12.501 1.00 84.50 118 ALA A CA 1
ATOM 931 C C . ALA A 1 118 ? 4.277 -2.373 12.169 1.00 84.50 118 ALA A C 1
ATOM 933 O O . ALA A 1 118 ? 5.424 -2.247 12.631 1.00 84.50 118 ALA A O 1
ATOM 934 N N . VAL A 1 119 ? 3.959 -3.385 11.362 1.00 87.44 119 VAL A N 1
ATOM 935 C CA . VAL A 1 119 ? 4.857 -4.485 10.976 1.00 87.44 119 VAL A CA 1
ATOM 936 C C . VAL A 1 119 ? 5.398 -4.300 9.551 1.00 87.44 119 VAL A C 1
ATOM 938 O O . VAL A 1 119 ? 4.753 -3.706 8.690 1.00 87.44 119 VAL A O 1
ATOM 941 N N . GLY A 1 120 ? 6.618 -4.795 9.317 1.00 89.75 120 GLY A N 1
ATOM 942 C CA . GLY A 1 120 ? 7.319 -4.703 8.033 1.00 89.75 120 GLY A CA 1
ATOM 943 C C . GLY A 1 120 ? 8.083 -3.392 7.833 1.00 89.75 120 GLY A C 1
ATOM 944 O O . GLY A 1 120 ? 8.289 -2.626 8.781 1.00 89.75 120 GLY A O 1
ATOM 945 N N . PHE A 1 121 ? 8.543 -3.176 6.600 1.00 92.62 121 PHE A N 1
ATOM 946 C CA . PHE A 1 121 ? 9.464 -2.091 6.223 1.00 92.62 121 PHE A CA 1
ATOM 947 C C . PHE A 1 121 ? 8.822 -0.961 5.409 1.00 92.62 121 PHE A C 1
ATOM 949 O O . PHE A 1 121 ? 9.508 -0.022 5.039 1.00 92.62 121 PHE A O 1
ATOM 956 N N . SER A 1 122 ? 7.529 -1.065 5.107 1.00 95.44 122 SER A N 1
ATOM 957 C CA . SER A 1 122 ? 6.789 -0.084 4.312 1.00 95.44 122 SER A CA 1
ATOM 958 C C . SER A 1 122 ? 5.348 -0.017 4.808 1.00 95.44 122 SER A C 1
ATOM 960 O O . SER A 1 122 ? 4.866 -0.947 5.469 1.00 95.44 122 SER A O 1
ATOM 962 N N . VAL A 1 123 ? 4.645 1.062 4.469 1.00 96.69 123 VAL A N 1
ATOM 963 C CA . VAL A 1 123 ? 3.230 1.240 4.821 1.00 96.69 123 VAL A CA 1
ATOM 964 C C . VAL A 1 123 ? 2.375 0.090 4.279 1.00 96.69 123 VAL A C 1
ATOM 966 O O . VAL A 1 123 ? 1.517 -0.428 4.991 1.00 96.69 123 VAL A O 1
ATOM 969 N N . ALA A 1 124 ? 2.664 -0.396 3.071 1.00 97.38 124 ALA A N 1
ATOM 970 C CA . ALA A 1 124 ? 1.934 -1.507 2.467 1.00 97.38 124 ALA A CA 1
ATOM 971 C C . ALA A 1 124 ? 2.066 -2.836 3.224 1.00 97.38 124 ALA A C 1
ATOM 973 O O . ALA A 1 124 ? 1.101 -3.604 3.306 1.00 97.38 124 ALA A O 1
ATOM 974 N N . HIS A 1 125 ? 3.222 -3.091 3.843 1.00 96.94 125 HIS A N 1
ATOM 975 C CA . HIS A 1 125 ? 3.378 -4.224 4.754 1.00 96.94 125 HIS A CA 1
ATOM 976 C C . HIS A 1 125 ? 2.484 -4.079 5.988 1.00 96.94 125 HIS A C 1
ATOM 978 O O . HIS A 1 125 ? 1.831 -5.042 6.386 1.00 96.94 125 HIS A O 1
ATOM 984 N N . THR A 1 126 ? 2.408 -2.874 6.561 1.00 95.44 126 THR A N 1
ATOM 985 C CA . THR A 1 126 ? 1.546 -2.588 7.719 1.00 95.44 126 THR A CA 1
ATOM 986 C C . THR A 1 126 ? 0.067 -2.749 7.368 1.00 95.44 126 THR A C 1
ATOM 988 O O . THR A 1 126 ? -0.659 -3.403 8.112 1.00 95.44 126 THR A O 1
ATOM 991 N N . LEU A 1 127 ? -0.373 -2.239 6.213 1.00 97.25 127 LEU A N 1
ATOM 992 C CA . LEU A 1 127 ? -1.744 -2.419 5.715 1.00 97.25 127 LEU A CA 1
ATOM 993 C C . LEU A 1 127 ? -2.087 -3.905 5.549 1.00 97.25 127 LEU A C 1
ATOM 995 O O . LEU A 1 127 ? -3.110 -4.374 6.041 1.00 97.25 127 LEU A O 1
ATOM 999 N N . SER A 1 128 ? -1.198 -4.660 4.905 1.00 95.94 128 SER A N 1
ATOM 1000 C CA . SER A 1 128 ? -1.367 -6.096 4.669 1.00 95.94 128 SER A CA 1
ATOM 1001 C C . SER A 1 128 ? -1.410 -6.909 5.963 1.00 95.94 128 SER A C 1
ATOM 1003 O O . SER A 1 128 ? -2.208 -7.840 6.099 1.00 95.94 128 SER A O 1
ATOM 1005 N N . TYR A 1 129 ? -0.560 -6.553 6.928 1.00 93.75 129 TYR A N 1
ATOM 1006 C CA . TYR A 1 129 ? -0.545 -7.164 8.252 1.00 93.75 129 TYR A CA 1
ATOM 1007 C C . TYR A 1 129 ? -1.843 -6.863 9.008 1.00 93.75 129 TYR A C 1
ATOM 1009 O O . TYR A 1 129 ? -2.482 -7.780 9.518 1.00 93.75 129 TYR A O 1
ATOM 1017 N N . LEU A 1 130 ? -2.294 -5.607 9.009 1.00 93.94 130 LEU A N 1
ATOM 1018 C CA . LEU A 1 130 ? -3.557 -5.221 9.633 1.00 93.94 130 LEU A CA 1
ATOM 1019 C C . LEU A 1 130 ? -4.746 -5.974 9.016 1.00 93.94 130 LEU A C 1
ATOM 1021 O O . LEU A 1 130 ? -5.535 -6.569 9.748 1.00 93.94 130 LEU A O 1
ATOM 1025 N N . ALA A 1 131 ? -4.834 -6.038 7.685 1.00 95.12 131 ALA A N 1
ATOM 1026 C CA . ALA A 1 131 ? -5.878 -6.788 6.987 1.00 95.12 131 ALA A CA 1
ATOM 1027 C C . ALA A 1 131 ? -5.887 -8.281 7.369 1.00 95.12 131 ALA A C 1
ATOM 1029 O O . ALA A 1 131 ? -6.953 -8.854 7.603 1.00 95.12 131 ALA A O 1
ATOM 1030 N N . THR A 1 132 ? -4.702 -8.887 7.501 1.00 92.88 132 THR A N 1
ATOM 1031 C CA . THR A 1 132 ? -4.526 -10.284 7.936 1.00 92.88 132 THR A CA 1
ATOM 1032 C C . THR A 1 132 ? -5.097 -10.517 9.339 1.00 92.88 132 THR A C 1
ATOM 1034 O O . THR A 1 132 ? -5.846 -11.467 9.557 1.00 92.88 132 THR A O 1
ATOM 1037 N N . TYR A 1 133 ? -4.79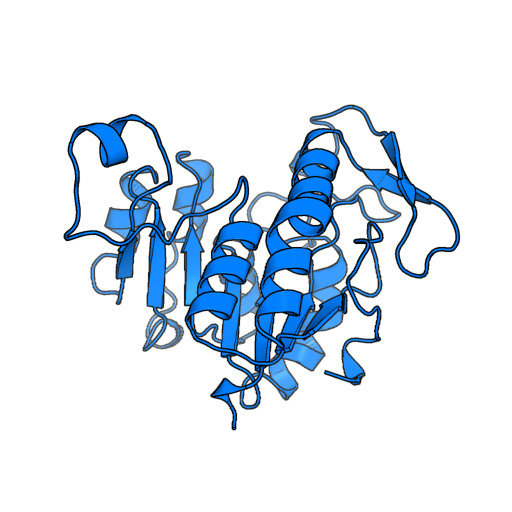1 -9.634 10.293 1.00 90.12 133 TYR A N 1
ATOM 1038 C CA . TYR A 1 133 ? -5.233 -9.774 11.689 1.00 90.12 133 TYR A CA 1
ATOM 1039 C C . TYR A 1 133 ? -6.704 -9.417 11.900 1.00 90.12 133 TYR A C 1
ATOM 1041 O O . TYR A 1 133 ? -7.350 -9.958 12.797 1.00 90.12 133 TYR A O 1
ATOM 1049 N N . LEU A 1 134 ? -7.267 -8.587 11.024 1.00 92.19 134 LEU A N 1
ATOM 1050 C CA . LEU A 1 134 ? -8.708 -8.356 10.941 1.00 92.19 134 LEU A CA 1
ATOM 1051 C C . LEU A 1 134 ? -9.467 -9.526 10.282 1.00 92.19 134 LEU A C 1
ATOM 1053 O O . LEU A 1 134 ? -10.669 -9.427 10.063 1.00 92.19 134 LEU A O 1
ATOM 1057 N N . SER A 1 135 ? -8.794 -10.657 10.026 1.00 91.44 135 SER A N 1
ATOM 1058 C CA . SER A 1 135 ? -9.392 -11.922 9.569 1.00 91.44 135 SER A CA 1
ATOM 1059 C C . SER A 1 135 ? -10.085 -11.848 8.203 1.00 91.44 135 SER A C 1
ATOM 1061 O O . SER A 1 135 ? -11.026 -12.600 7.937 1.00 91.44 135 SER A O 1
ATOM 1063 N N . HIS A 1 136 ? -9.602 -10.977 7.311 1.00 95.69 136 HIS A N 1
ATOM 1064 C CA . HIS A 1 136 ? -10.017 -11.002 5.908 1.00 95.69 136 HIS A CA 1
ATOM 1065 C C . HIS A 1 136 ? -9.578 -12.320 5.264 1.00 95.69 136 HIS A C 1
ATOM 1067 O O . HIS A 1 136 ? -8.486 -12.815 5.526 1.00 95.69 136 HIS A O 1
ATOM 1073 N N . LYS A 1 137 ? -10.409 -12.879 4.386 1.00 96.06 137 LYS A N 1
ATOM 1074 C CA . LYS A 1 137 ? -10.135 -14.126 3.653 1.00 96.06 137 LYS A CA 1
ATOM 1075 C C . LYS A 1 137 ? -9.365 -13.887 2.359 1.00 96.06 137 LYS A C 1
ATOM 1077 O O . LYS A 1 137 ? -8.662 -14.779 1.887 1.00 96.06 137 LYS A O 1
ATOM 1082 N N . ASN A 1 138 ? -9.501 -12.693 1.788 1.00 96.69 138 ASN A N 1
ATOM 1083 C CA . ASN A 1 138 ? -8.817 -12.274 0.574 1.00 96.69 138 ASN A CA 1
ATOM 1084 C C . ASN A 1 138 ? -8.094 -10.949 0.815 1.00 96.69 138 ASN A C 1
ATOM 1086 O O . ASN A 1 138 ? -8.681 -10.021 1.370 1.00 96.69 138 ASN A O 1
ATOM 1090 N N . ILE A 1 139 ? -6.852 -10.850 0.352 1.00 97.75 139 ILE A N 1
ATOM 1091 C CA . ILE A 1 139 ? -6.074 -9.607 0.333 1.00 97.75 139 ILE A CA 1
ATOM 1092 C C . ILE A 1 139 ? -5.707 -9.313 -1.117 1.00 97.75 139 ILE A C 1
ATOM 1094 O O . ILE A 1 139 ? -5.096 -10.148 -1.778 1.00 97.75 139 ILE A O 1
ATOM 1098 N N . ILE A 1 140 ? -6.087 -8.144 -1.616 1.00 97.94 140 ILE A N 1
ATOM 1099 C CA . ILE A 1 140 ? -5.910 -7.743 -3.012 1.00 97.94 140 ILE A CA 1
ATOM 1100 C C . ILE A 1 140 ? -4.982 -6.539 -3.067 1.00 97.94 140 ILE A C 1
ATOM 1102 O O . ILE A 1 140 ? -5.246 -5.531 -2.420 1.00 97.94 140 ILE A O 1
ATOM 1106 N N . PHE A 1 141 ? -3.914 -6.625 -3.852 1.00 98.56 141 PHE A N 1
ATOM 1107 C CA . PHE A 1 141 ? -2.991 -5.516 -4.064 1.00 98.56 141 PHE A CA 1
ATOM 1108 C C . PHE A 1 141 ? -3.346 -4.724 -5.319 1.00 98.56 141 PHE A C 1
ATOM 1110 O O . PHE A 1 141 ? -3.486 -5.296 -6.404 1.00 98.56 141 PHE A O 1
ATOM 1117 N N . ILE A 1 142 ? -3.429 -3.403 -5.168 1.00 98.50 142 ILE A N 1
ATOM 1118 C CA . ILE A 1 142 ? -3.518 -2.430 -6.259 1.00 98.50 142 ILE A CA 1
ATOM 1119 C C . ILE A 1 142 ? -2.510 -1.300 -6.013 1.00 98.50 142 ILE A C 1
ATOM 1121 O O . ILE A 1 142 ? -2.192 -0.991 -4.861 1.00 98.50 142 ILE A O 1
ATOM 1125 N N . GLY A 1 143 ? -1.941 -0.727 -7.075 1.00 98.12 143 GLY A N 1
ATOM 1126 C CA . GLY A 1 143 ? -0.854 0.253 -6.962 1.00 98.12 143 GLY A CA 1
ATOM 1127 C C . GLY A 1 143 ? 0.412 -0.266 -6.258 1.00 98.12 143 GLY A C 1
ATOM 1128 O O . GLY A 1 143 ? 1.247 0.521 -5.833 1.00 98.12 143 GLY A O 1
ATOM 1129 N N . GLN A 1 144 ? 0.565 -1.577 -6.056 1.00 98.38 144 GLN A N 1
ATOM 1130 C CA . GLN A 1 144 ? 1.735 -2.189 -5.414 1.00 98.38 144 GLN A CA 1
ATOM 1131 C C . GLN A 1 144 ? 2.798 -2.558 -6.458 1.00 98.38 144 GLN A C 1
ATOM 1133 O O . GLN A 1 144 ? 3.201 -3.712 -6.566 1.00 98.38 144 GLN A O 1
ATOM 1138 N N . ASP A 1 145 ? 3.234 -1.588 -7.260 1.00 98.31 145 ASP A N 1
ATOM 1139 C CA . ASP A 1 145 ? 4.100 -1.861 -8.411 1.00 98.31 145 ASP A CA 1
ATOM 1140 C C . ASP A 1 145 ? 5.502 -2.330 -8.019 1.00 98.31 145 ASP A C 1
ATOM 1142 O O . ASP A 1 145 ? 6.029 -3.241 -8.648 1.00 98.31 145 ASP A O 1
ATOM 1146 N N . LEU A 1 146 ? 6.120 -1.716 -6.998 1.00 98.19 146 LEU A N 1
ATOM 1147 C CA . LEU A 1 146 ? 7.525 -1.976 -6.623 1.00 98.19 146 LEU A CA 1
ATOM 1148 C C . LEU A 1 146 ? 8.483 -1.873 -7.826 1.00 98.19 146 LEU A C 1
ATOM 1150 O O . LEU A 1 146 ? 9.481 -2.592 -7.911 1.00 98.19 146 LEU A O 1
ATOM 1154 N N . ALA A 1 147 ? 8.140 -1.014 -8.781 1.00 98.19 147 ALA A N 1
ATOM 1155 C CA . ALA A 1 147 ? 8.809 -0.834 -10.054 1.00 98.19 147 ALA A CA 1
ATOM 1156 C C . ALA A 1 147 ? 8.394 0.511 -10.660 1.00 98.19 147 ALA A C 1
ATOM 1158 O O . ALA A 1 147 ? 7.316 1.034 -10.358 1.00 98.19 147 ALA A O 1
ATOM 1159 N N . TYR A 1 148 ? 9.246 1.039 -11.530 1.00 97.94 148 TYR A N 1
ATOM 1160 C CA . TYR A 1 148 ? 8.950 2.229 -12.312 1.00 97.94 148 TYR A CA 1
ATOM 1161 C C . TYR A 1 148 ? 7.963 1.891 -13.438 1.00 97.94 148 TYR A C 1
ATOM 1163 O O . TYR A 1 148 ? 7.923 0.766 -13.945 1.00 97.94 148 TYR A O 1
ATOM 1171 N N . ALA A 1 149 ? 7.168 2.875 -13.849 1.00 96.38 149 ALA A N 1
ATOM 1172 C CA . ALA A 1 149 ? 6.395 2.795 -15.083 1.00 96.38 149 ALA A CA 1
ATOM 1173 C C . ALA A 1 149 ? 7.315 2.840 -16.314 1.00 96.38 149 ALA A C 1
ATOM 1175 O O . ALA A 1 149 ? 8.462 3.272 -16.231 1.00 96.38 149 ALA A O 1
ATOM 1176 N N . GLU A 1 150 ? 6.791 2.466 -17.486 1.00 93.25 150 GLU A N 1
ATOM 1177 C CA . GLU A 1 150 ? 7.544 2.496 -18.754 1.00 93.25 150 GLU A CA 1
ATOM 1178 C C . GLU A 1 150 ? 8.089 3.891 -19.101 1.00 93.25 150 GLU A C 1
ATOM 1180 O O . GLU A 1 150 ? 9.126 4.013 -19.746 1.00 93.25 150 GLU A O 1
ATOM 1185 N N . ASN A 1 151 ? 7.412 4.951 -18.652 1.00 93.56 151 ASN A N 1
ATOM 1186 C CA . ASN A 1 151 ? 7.856 6.335 -18.821 1.00 93.56 151 ASN A CA 1
ATOM 1187 C C . ASN A 1 151 ? 8.868 6.797 -17.749 1.00 93.56 151 ASN A C 1
ATOM 1189 O O . ASN A 1 151 ? 9.229 7.972 -17.726 1.00 93.56 151 ASN A O 1
ATOM 1193 N N . GLY A 1 152 ? 9.298 5.906 -16.851 1.00 94.62 152 GLY A N 1
ATOM 1194 C CA . GLY A 1 152 ? 10.228 6.186 -15.757 1.00 94.62 152 GLY A CA 1
ATOM 1195 C C . GLY A 1 152 ? 9.588 6.761 -14.488 1.00 94.62 152 GLY A C 1
ATOM 1196 O O . GLY A 1 152 ? 10.306 7.036 -13.524 1.00 94.62 152 GLY A O 1
ATOM 1197 N N . ASN A 1 153 ? 8.265 6.950 -14.436 1.00 96.94 153 ASN A N 1
ATOM 1198 C CA . ASN A 1 153 ? 7.601 7.445 -13.226 1.00 96.94 153 ASN A CA 1
ATOM 1199 C C . ASN A 1 153 ? 7.716 6.429 -12.081 1.00 96.94 153 ASN A C 1
ATOM 1201 O O . ASN A 1 153 ? 7.541 5.227 -12.276 1.00 96.94 153 ASN A O 1
ATOM 1205 N N . SER A 1 154 ? 7.970 6.925 -10.872 1.00 95.44 154 SER A N 1
ATOM 1206 C CA . SER A 1 154 ? 7.988 6.128 -9.636 1.00 95.44 154 SER A CA 1
ATOM 1207 C C . SER A 1 154 ? 6.622 6.083 -8.951 1.00 95.44 154 SER A C 1
ATOM 1209 O O . SER A 1 154 ? 6.344 5.152 -8.205 1.00 95.44 154 SER A O 1
ATOM 1211 N N . HIS A 1 155 ? 5.768 7.071 -9.220 1.00 96.69 155 HIS A N 1
ATOM 1212 C CA . HIS A 1 155 ? 4.464 7.258 -8.589 1.00 96.69 155 HIS A CA 1
ATOM 1213 C C . HIS A 1 155 ? 3.398 7.653 -9.633 1.00 96.69 155 HIS A C 1
ATOM 1215 O O . HIS A 1 155 ? 3.746 8.042 -10.751 1.00 96.69 155 HIS A O 1
ATOM 1221 N N . PRO A 1 156 ? 2.097 7.581 -9.294 1.00 93.19 156 PRO A N 1
ATOM 1222 C CA . PRO A 1 156 ? 1.011 8.150 -10.090 1.00 93.19 156 PRO A CA 1
ATOM 1223 C C . PRO A 1 156 ? 1.180 9.645 -10.371 1.00 93.19 156 PRO A C 1
ATOM 1225 O O . PRO A 1 156 ? 1.706 10.379 -9.537 1.00 93.19 156 PRO A O 1
ATOM 1228 N N . ASP A 1 157 ? 0.615 10.116 -11.484 1.00 91.31 157 ASP A N 1
ATOM 1229 C CA . ASP A 1 157 ? 0.588 11.545 -11.845 1.00 91.31 157 ASP A CA 1
ATOM 1230 C C . ASP A 1 157 ? -0.067 12.429 -10.771 1.00 91.31 157 ASP A C 1
ATOM 1232 O O . ASP A 1 157 ? 0.317 13.580 -10.582 1.00 91.31 157 ASP A O 1
ATOM 1236 N N . ASP A 1 158 ? -1.023 11.869 -10.026 1.00 91.56 158 ASP A N 1
ATOM 1237 C CA . ASP A 1 158 ? -1.736 12.551 -8.943 1.00 91.56 158 ASP A CA 1
ATOM 1238 C C . ASP A 1 158 ? -0.977 12.561 -7.602 1.00 91.56 158 ASP A C 1
ATOM 1240 O O . ASP A 1 158 ? -1.505 13.054 -6.603 1.00 91.56 158 ASP A O 1
ATOM 1244 N N . TYR A 1 159 ? 0.242 12.019 -7.542 1.00 94.44 159 TYR A N 1
ATOM 1245 C CA . TYR A 1 159 ? 1.035 12.012 -6.317 1.00 94.44 159 TYR A CA 1
ATOM 1246 C C . TYR A 1 159 ? 1.473 13.428 -5.914 1.00 94.44 159 TYR A C 1
ATOM 1248 O O . TYR A 1 159 ? 2.060 14.170 -6.702 1.00 94.44 159 TYR A O 1
ATOM 1256 N N . GLN A 1 160 ? 1.232 13.783 -4.647 1.00 93.62 160 GLN A N 1
ATOM 1257 C CA . GLN A 1 160 ? 1.434 15.135 -4.107 1.00 93.62 160 GLN A CA 1
ATOM 1258 C C . GLN A 1 160 ? 2.868 15.667 -4.283 1.00 93.62 160 GLN A C 1
ATOM 1260 O O . GLN A 1 160 ? 3.050 16.873 -4.421 1.00 93.62 160 GLN A O 1
ATOM 1265 N N . ASN A 1 161 ? 3.874 14.784 -4.319 1.00 91.94 161 ASN A N 1
ATOM 1266 C CA . ASN A 1 161 ? 5.291 15.155 -4.416 1.00 91.94 161 ASN A CA 1
ATOM 1267 C C . ASN A 1 161 ? 5.900 14.949 -5.819 1.00 91.94 161 ASN A C 1
ATOM 1269 O O . ASN A 1 161 ? 7.122 14.916 -5.931 1.00 91.94 161 ASN A O 1
ATOM 1273 N N . SER A 1 162 ? 5.072 14.854 -6.871 1.00 93.19 162 SER A N 1
ATOM 1274 C CA . SER A 1 162 ? 5.427 14.553 -8.275 1.00 93.19 162 SER A CA 1
ATOM 1275 C C . SER A 1 162 ? 5.628 13.069 -8.599 1.00 93.19 162 SER A C 1
ATOM 1277 O O . SER A 1 162 ? 6.311 12.339 -7.886 1.00 93.19 162 SER A O 1
ATOM 1279 N N . ALA A 1 163 ? 5.115 12.640 -9.757 1.00 92.75 163 ALA A N 1
ATOM 1280 C CA . ALA A 1 163 ? 5.229 11.274 -10.280 1.00 92.75 163 ALA A CA 1
ATOM 1281 C C . ALA A 1 163 ? 6.675 10.755 -10.398 1.00 92.75 163 ALA A C 1
ATOM 1283 O O . ALA A 1 163 ? 6.914 9.546 -10.391 1.00 92.75 163 ALA A O 1
ATOM 1284 N N . ASN A 1 164 ? 7.649 11.663 -10.506 1.00 92.69 164 ASN A N 1
ATOM 1285 C CA . ASN A 1 164 ? 9.068 11.349 -10.641 1.00 92.69 164 ASN A CA 1
ATOM 1286 C C . ASN A 1 164 ? 9.879 11.486 -9.338 1.00 92.69 164 ASN A C 1
ATOM 1288 O O . ASN A 1 164 ? 11.106 11.433 -9.401 1.00 92.69 164 ASN A O 1
ATOM 1292 N N . TYR A 1 165 ? 9.220 11.638 -8.180 1.00 91.75 165 TYR A N 1
ATOM 1293 C CA . TYR A 1 165 ? 9.858 11.903 -6.882 1.00 91.75 165 TYR A CA 1
ATOM 1294 C C . TYR A 1 165 ? 11.078 11.006 -6.606 1.00 91.75 165 TYR A C 1
ATOM 1296 O O . TYR A 1 165 ? 12.156 11.522 -6.323 1.00 91.75 165 TYR A O 1
ATOM 1304 N N . GLU A 1 166 ? 10.947 9.683 -6.769 1.00 90.31 166 GLU A N 1
ATOM 1305 C CA . GLU A 1 166 ? 12.029 8.713 -6.505 1.00 90.31 166 GLU A CA 1
ATOM 1306 C C . GLU A 1 166 ? 12.723 8.202 -7.777 1.00 90.31 166 GLU A C 1
ATOM 1308 O O . GLU A 1 166 ? 13.596 7.335 -7.709 1.00 90.31 166 GLU A O 1
ATOM 1313 N N . SER A 1 167 ? 12.365 8.733 -8.950 1.00 93.19 167 SER A N 1
ATOM 1314 C CA . SER A 1 167 ? 12.766 8.174 -10.249 1.00 93.19 167 SER A CA 1
ATOM 1315 C C . SER A 1 167 ? 14.261 8.232 -10.529 1.00 93.19 167 SER A C 1
ATOM 1317 O O . SER A 1 167 ? 14.704 7.584 -11.457 1.00 93.19 167 SER A O 1
ATOM 1319 N N . GLN A 1 168 ? 15.036 9.028 -9.793 1.00 92.12 168 GLN A N 1
ATOM 1320 C CA . GLN A 1 168 ? 16.492 9.147 -9.968 1.00 92.12 168 GLN A CA 1
ATOM 1321 C C . GLN A 1 168 ? 17.247 9.004 -8.636 1.00 92.12 168 GLN A C 1
ATOM 1323 O O . GLN A 1 168 ? 18.436 9.306 -8.559 1.00 92.12 168 GLN A O 1
ATOM 1328 N N . MET A 1 169 ? 16.562 8.591 -7.562 1.00 93.00 169 MET A N 1
ATOM 1329 C CA . MET A 1 169 ? 17.166 8.493 -6.227 1.00 93.00 169 MET A CA 1
ATOM 1330 C C . MET A 1 169 ? 18.074 7.270 -6.067 1.00 93.00 169 MET A C 1
ATOM 1332 O O . MET A 1 169 ? 18.980 7.279 -5.234 1.00 93.00 169 MET A O 1
ATOM 1336 N N . TYR A 1 170 ? 17.826 6.217 -6.846 1.00 95.31 170 TYR A N 1
ATOM 1337 C CA . TYR A 1 170 ? 18.489 4.925 -6.723 1.00 95.31 170 TYR A CA 1
ATOM 1338 C C . TYR A 1 170 ? 18.923 4.400 -8.090 1.00 95.31 170 TYR A C 1
ATOM 1340 O O . TYR A 1 170 ? 18.398 4.804 -9.122 1.00 95.31 170 TYR A O 1
ATOM 1348 N N . GLU A 1 171 ? 19.876 3.469 -8.090 1.00 95.88 171 GLU A N 1
ATOM 1349 C CA . GLU A 1 171 ? 20.250 2.730 -9.294 1.00 95.88 171 GLU A CA 1
ATOM 1350 C C . GLU A 1 171 ? 19.088 1.846 -9.766 1.00 95.88 171 GLU A C 1
ATOM 1352 O O . GLU A 1 171 ? 18.486 1.112 -8.973 1.00 95.88 171 GLU A O 1
ATOM 1357 N N . HIS A 1 172 ? 18.798 1.910 -11.067 1.00 97.31 172 HIS A N 1
ATOM 1358 C CA . HIS A 1 172 ? 17.770 1.093 -11.694 1.00 97.31 172 HIS A CA 1
ATOM 1359 C C . HIS A 1 172 ? 18.295 -0.327 -11.902 1.00 97.31 172 HIS A C 1
ATOM 1361 O O . HIS A 1 172 ? 19.324 -0.548 -12.539 1.00 97.31 172 HIS A O 1
ATOM 1367 N N . ILE A 1 173 ? 17.554 -1.303 -11.394 1.00 97.38 173 ILE A N 1
ATOM 1368 C CA . ILE A 1 173 ? 17.834 -2.729 -11.554 1.00 97.38 173 ILE A CA 1
ATOM 1369 C C . ILE A 1 173 ? 16.617 -3.422 -12.158 1.00 97.38 173 ILE A C 1
ATOM 1371 O O . ILE A 1 173 ? 15.482 -2.997 -11.964 1.00 97.38 173 ILE A O 1
ATOM 1375 N N . LEU A 1 174 ? 16.840 -4.514 -12.884 1.00 98.19 174 LEU A N 1
ATOM 1376 C CA . LEU A 1 174 ? 15.758 -5.256 -13.527 1.00 98.19 174 LEU A CA 1
ATOM 1377 C C . LEU A 1 174 ? 15.232 -6.377 -12.633 1.00 98.19 174 LEU A C 1
ATOM 1379 O O . LEU A 1 174 ? 15.995 -7.179 -12.091 1.00 98.19 174 LEU A O 1
ATOM 1383 N N . THR A 1 175 ? 13.910 -6.504 -12.566 1.00 98.31 175 THR A N 1
ATOM 1384 C CA . THR A 1 175 ? 13.220 -7.635 -11.935 1.00 98.31 175 THR A CA 1
ATOM 1385 C C . THR A 1 175 ? 12.164 -8.216 -12.862 1.00 98.31 175 THR A C 1
ATOM 1387 O O . THR A 1 175 ? 11.834 -7.632 -13.891 1.00 98.31 175 THR A O 1
ATOM 1390 N N . THR A 1 176 ? 11.670 -9.411 -12.548 1.00 98.50 176 THR A N 1
ATOM 1391 C CA . THR A 1 176 ? 10.615 -10.063 -13.334 1.00 98.50 176 THR A CA 1
ATOM 1392 C C . THR A 1 176 ? 9.332 -9.239 -13.279 1.00 98.50 176 THR A C 1
ATOM 1394 O O . THR A 1 176 ? 8.876 -8.869 -12.198 1.00 98.50 176 THR A O 1
ATOM 1397 N N . ALA A 1 177 ? 8.768 -8.954 -14.450 1.00 98.31 177 ALA A N 1
ATOM 1398 C CA . ALA A 1 177 ? 7.531 -8.196 -14.584 1.00 98.31 177 ALA A CA 1
ATOM 1399 C C . ALA A 1 177 ? 6.305 -9.023 -14.170 1.00 98.31 177 ALA A C 1
ATOM 1401 O O . ALA A 1 177 ? 6.318 -10.257 -14.268 1.00 98.31 177 ALA A O 1
ATOM 1402 N N . TYR A 1 178 ? 5.238 -8.333 -13.760 1.00 97.88 178 TYR A N 1
ATOM 1403 C CA . TYR A 1 178 ? 3.893 -8.893 -13.611 1.00 97.88 178 TYR A CA 1
ATOM 1404 C C . TYR A 1 178 ? 3.532 -9.802 -14.800 1.00 97.88 178 TYR A C 1
ATOM 1406 O O . TYR A 1 178 ? 3.830 -9.490 -15.954 1.00 97.88 178 TYR A O 1
ATOM 1414 N N . GLY A 1 179 ? 2.896 -10.942 -14.534 1.00 96.94 179 GLY A N 1
ATOM 1415 C CA . GLY A 1 179 ? 2.574 -11.953 -15.549 1.00 96.94 179 GLY A CA 1
ATOM 1416 C C . GLY A 1 179 ? 3.718 -12.931 -15.831 1.00 96.94 179 GLY A C 1
ATOM 1417 O O . GLY A 1 179 ? 3.532 -13.892 -16.575 1.00 96.94 179 GLY A O 1
ATOM 1418 N N . GLY A 1 180 ? 4.903 -12.709 -15.253 1.00 95.06 180 GLY A N 1
ATOM 1419 C CA . GLY A 1 180 ? 6.071 -13.587 -15.388 1.00 95.06 180 GLY A CA 1
ATOM 1420 C C . GLY A 1 180 ? 6.826 -13.456 -16.714 1.00 95.06 180 GLY A C 1
ATOM 1421 O O . GLY A 1 180 ? 7.854 -14.108 -16.889 1.00 95.06 180 GLY A O 1
ATOM 1422 N N . ASN A 1 181 ? 6.358 -12.601 -17.627 1.00 91.50 181 ASN A N 1
ATOM 1423 C CA . ASN A 1 181 ? 6.957 -12.396 -18.941 1.00 91.50 181 ASN A CA 1
ATOM 1424 C C . ASN A 1 181 ? 7.667 -11.042 -18.994 1.00 91.50 181 ASN A C 1
ATOM 1426 O O . ASN A 1 181 ? 7.043 -9.999 -18.835 1.00 91.50 181 ASN A O 1
ATOM 1430 N N . GLY A 1 182 ? 8.971 -11.057 -19.268 1.00 96.19 182 GLY A N 1
ATOM 1431 C CA . GLY A 1 182 ? 9.768 -9.839 -19.406 1.00 96.19 182 GLY A CA 1
ATOM 1432 C C . GLY A 1 182 ? 10.319 -9.294 -18.087 1.00 96.19 182 GLY A C 1
ATOM 1433 O O . GLY A 1 182 ? 10.379 -9.984 -17.061 1.00 96.19 182 GLY A O 1
ATOM 1434 N N . LYS A 1 183 ? 10.802 -8.053 -18.147 1.00 98.12 183 LYS A N 1
ATOM 1435 C CA . LYS A 1 183 ? 11.478 -7.362 -17.048 1.00 98.12 183 LYS A CA 1
ATOM 1436 C C . LYS A 1 183 ? 10.951 -5.939 -16.907 1.00 98.12 183 LYS A C 1
ATOM 1438 O O . LYS A 1 183 ? 10.571 -5.332 -17.900 1.00 98.12 183 LYS A O 1
ATOM 1443 N N . VAL A 1 184 ? 10.967 -5.433 -15.680 1.00 98.12 184 VAL A N 1
ATOM 1444 C CA . VAL A 1 184 ? 10.673 -4.035 -15.336 1.00 98.12 184 VAL A CA 1
ATOM 1445 C C . VAL A 1 184 ? 11.803 -3.469 -14.490 1.00 98.12 184 VAL A C 1
ATOM 1447 O O . VAL A 1 184 ? 12.483 -4.216 -13.777 1.00 98.12 184 VAL A O 1
ATOM 1450 N N . GLU A 1 185 ? 11.998 -2.159 -14.572 1.00 98.31 185 GLU A N 1
ATOM 1451 C CA . GLU A 1 185 ? 12.963 -1.442 -13.746 1.00 98.31 185 GLU A CA 1
ATOM 1452 C C . GLU A 1 185 ? 12.416 -1.228 -12.332 1.00 98.31 185 GLU A C 1
ATOM 1454 O O . GLU A 1 185 ? 11.245 -0.924 -12.123 1.00 98.31 185 GLU A O 1
ATOM 1459 N N . THR A 1 186 ? 13.281 -1.393 -11.344 1.00 98.31 186 THR A N 1
ATOM 1460 C CA . THR A 1 186 ? 13.018 -1.232 -9.913 1.00 98.31 186 THR A CA 1
ATOM 1461 C C . THR A 1 186 ? 14.315 -0.778 -9.231 1.00 98.31 186 THR A C 1
ATOM 1463 O O . THR A 1 186 ? 15.288 -0.459 -9.911 1.00 98.31 186 THR A O 1
ATOM 1466 N N . HIS A 1 187 ? 14.373 -0.770 -7.901 1.00 97.94 187 HIS A N 1
ATOM 1467 C CA . HIS A 1 187 ? 15.602 -0.531 -7.146 1.00 97.94 187 HIS A CA 1
ATOM 1468 C C . HIS A 1 187 ? 15.683 -1.420 -5.896 1.00 97.94 187 HIS A C 1
ATOM 1470 O O . HIS A 1 187 ? 14.745 -2.132 -5.528 1.00 97.94 187 HIS A O 1
ATOM 1476 N N . SER A 1 188 ? 16.837 -1.402 -5.227 1.00 97.50 188 SER A N 1
ATOM 1477 C CA . SER A 1 188 ? 17.173 -2.337 -4.142 1.00 97.50 188 SER A CA 1
ATOM 1478 C C . SER A 1 188 ? 16.205 -2.307 -2.950 1.00 97.50 188 SER A C 1
ATOM 1480 O O . SER A 1 188 ? 15.919 -3.354 -2.369 1.00 97.50 188 SER A O 1
ATOM 1482 N N . ILE A 1 189 ? 15.657 -1.139 -2.601 1.00 97.38 189 ILE A N 1
ATOM 1483 C CA . ILE A 1 189 ? 14.697 -0.993 -1.494 1.00 97.38 189 ILE A CA 1
ATOM 1484 C C . ILE A 1 189 ? 13.327 -1.577 -1.865 1.00 97.38 189 ILE A C 1
ATOM 1486 O O . ILE A 1 189 ? 12.732 -2.297 -1.064 1.00 97.38 189 ILE A O 1
ATOM 1490 N N . TRP A 1 190 ? 12.840 -1.361 -3.088 1.00 98.25 190 TRP A N 1
ATOM 1491 C CA . TRP A 1 190 ? 11.609 -2.012 -3.546 1.00 98.25 190 TRP A CA 1
ATOM 1492 C C . TRP A 1 190 ? 11.767 -3.530 -3.664 1.00 98.25 190 TRP A C 1
ATOM 1494 O O . TRP A 1 190 ? 10.838 -4.260 -3.318 1.00 98.25 190 TRP A O 1
ATOM 1504 N N . LEU A 1 191 ? 12.950 -4.032 -4.039 1.00 98.31 191 LEU A N 1
ATOM 1505 C CA . LEU A 1 191 ? 13.239 -5.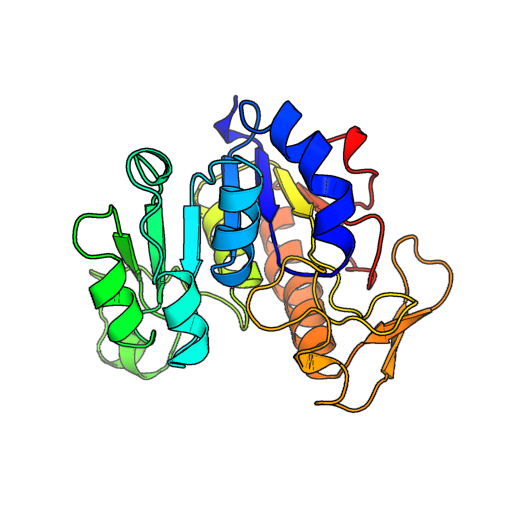469 -3.966 1.00 98.31 191 LEU A CA 1
ATOM 1506 C C . LEU A 1 191 ? 13.254 -5.997 -2.529 1.00 98.31 191 LEU A C 1
ATOM 1508 O O . LEU A 1 191 ? 12.758 -7.097 -2.291 1.00 98.31 191 LEU A O 1
A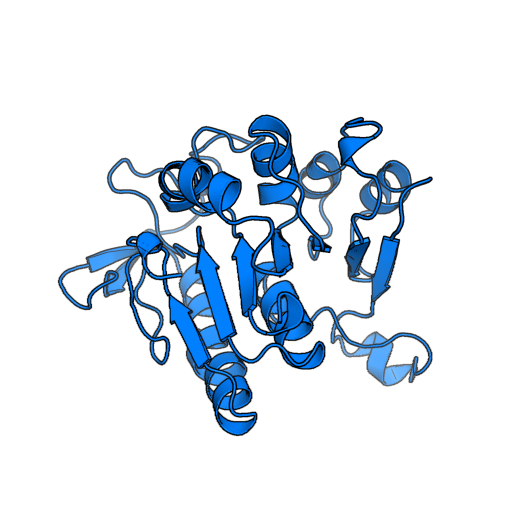TOM 1512 N N . LEU A 1 192 ? 13.771 -5.232 -1.564 1.00 98.06 192 LEU A N 1
ATOM 1513 C CA . LEU A 1 192 ? 13.670 -5.584 -0.146 1.00 98.06 192 LEU A CA 1
ATOM 1514 C C . LEU A 1 192 ? 12.201 -5.706 0.283 1.00 98.06 192 LEU A C 1
ATOM 1516 O O . LEU A 1 192 ? 11.841 -6.667 0.964 1.00 98.06 192 LEU A O 1
ATOM 1520 N N . PHE A 1 193 ? 11.345 -4.773 -0.141 1.00 98.31 193 PHE A N 1
ATOM 1521 C CA . PHE A 1 193 ? 9.914 -4.824 0.162 1.00 98.31 193 PHE A CA 1
ATOM 1522 C C . PHE A 1 193 ? 9.233 -6.026 -0.494 1.00 98.31 193 PHE A C 1
ATOM 1524 O O . PHE A 1 193 ? 8.552 -6.796 0.179 1.00 98.31 193 PHE A O 1
ATOM 1531 N N . LYS A 1 194 ? 9.493 -6.255 -1.784 1.00 98.44 194 LYS A N 1
ATOM 1532 C CA . LYS A 1 194 ? 9.020 -7.438 -2.511 1.00 98.44 194 LYS A CA 1
ATOM 1533 C C . LYS A 1 194 ? 9.408 -8.725 -1.779 1.00 98.44 194 LYS A C 1
ATOM 1535 O O . LYS A 1 194 ? 8.548 -9.553 -1.498 1.00 98.44 194 LYS A O 1
ATOM 1540 N N . ASN A 1 195 ? 10.681 -8.866 -1.412 1.00 98.12 195 ASN A N 1
ATOM 1541 C CA . ASN A 1 195 ? 11.178 -10.052 -0.719 1.00 98.12 195 ASN A CA 1
ATOM 1542 C C . ASN A 1 195 ? 10.497 -10.249 0.642 1.00 98.12 195 ASN A C 1
ATOM 1544 O O . ASN A 1 195 ? 10.264 -11.390 1.037 1.00 98.12 195 ASN A O 1
ATOM 1548 N N . TRP A 1 196 ? 10.149 -9.177 1.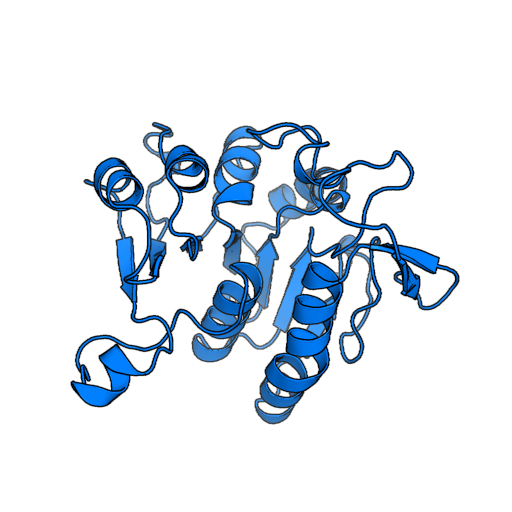356 1.00 97.62 196 TRP A N 1
ATOM 1549 C CA . TRP A 1 196 ? 9.397 -9.299 2.605 1.00 97.62 196 TRP A CA 1
ATOM 1550 C C . TRP A 1 196 ? 7.976 -9.827 2.366 1.00 97.62 196 TRP A C 1
ATOM 15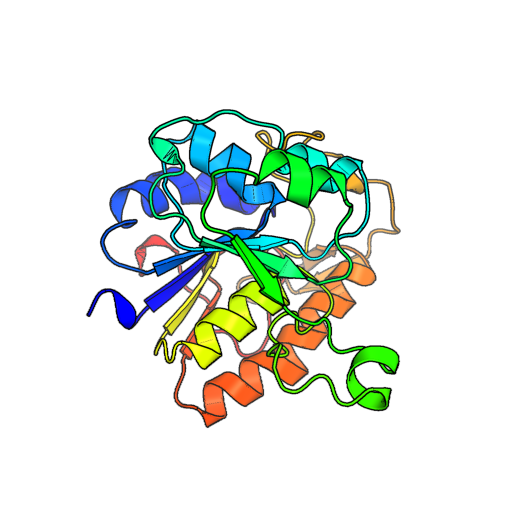52 O O . TRP A 1 196 ? 7.533 -10.725 3.082 1.00 97.62 196 TRP A O 1
ATOM 1562 N N . PHE A 1 197 ? 7.269 -9.351 1.335 1.00 98.06 197 PHE A N 1
ATOM 1563 C CA . PHE A 1 197 ? 5.970 -9.930 0.972 1.00 98.06 197 PHE A CA 1
ATOM 1564 C C . PHE A 1 197 ? 6.074 -11.430 0.677 1.00 98.06 197 PHE A C 1
ATOM 1566 O O . PHE A 1 197 ? 5.294 -12.216 1.215 1.00 98.06 197 PHE A O 1
ATOM 1573 N N . GLU A 1 198 ? 7.051 -11.820 -0.139 1.00 98.31 198 GLU A N 1
ATOM 1574 C CA . GLU A 1 198 ? 7.229 -13.193 -0.624 1.00 98.31 198 GLU A CA 1
ATOM 1575 C C . GLU A 1 198 ? 7.637 -14.178 0.474 1.00 98.31 198 GLU A C 1
ATOM 1577 O O . GLU A 1 198 ? 7.174 -15.319 0.476 1.00 98.31 198 GLU A O 1
ATOM 1582 N N . ASN A 1 199 ? 8.490 -13.745 1.406 1.00 97.44 199 ASN A N 1
ATOM 1583 C CA . ASN A 1 199 ? 9.091 -14.633 2.401 1.00 97.44 199 ASN A CA 1
ATOM 1584 C C . ASN A 1 199 ? 8.428 -14.547 3.783 1.00 97.44 199 ASN A C 1
ATOM 1586 O O . ASN A 1 199 ? 8.466 -15.527 4.523 1.00 97.44 199 ASN A O 1
ATOM 1590 N N . GLU A 1 200 ? 7.774 -13.430 4.120 1.00 94.81 200 GLU A N 1
ATOM 1591 C CA . GLU A 1 200 ? 7.154 -13.229 5.436 1.00 94.81 200 GLU A CA 1
ATOM 1592 C C . GLU A 1 200 ? 5.625 -13.190 5.352 1.00 94.81 200 GLU A C 1
ATOM 1594 O O . GLU A 1 200 ? 4.941 -14.016 5.958 1.00 94.81 200 GLU A O 1
ATOM 1599 N N . MET A 1 201 ? 5.054 -12.247 4.598 1.00 95.25 201 MET A N 1
ATOM 1600 C CA . MET A 1 201 ? 3.601 -12.020 4.603 1.00 95.25 201 MET A CA 1
ATOM 1601 C C . MET A 1 201 ? 2.832 -13.164 3.948 1.00 95.25 201 MET A C 1
ATOM 1603 O O . MET A 1 201 ? 1.982 -13.779 4.591 1.00 95.25 201 MET A O 1
ATOM 1607 N N . ILE A 1 202 ? 3.139 -13.474 2.689 1.00 97.38 202 ILE A N 1
ATOM 1608 C CA . ILE A 1 202 ? 2.367 -14.418 1.874 1.00 97.38 202 ILE A CA 1
ATOM 1609 C C . ILE A 1 202 ? 2.409 -15.845 2.445 1.00 97.38 202 ILE A C 1
ATOM 1611 O O . ILE A 1 202 ? 1.368 -16.508 2.490 1.00 97.38 202 ILE A O 1
ATOM 1615 N N . PRO A 1 203 ? 3.555 -16.364 2.928 1.00 97.00 203 PRO A N 1
ATOM 1616 C CA . PRO A 1 203 ? 3.577 -17.663 3.591 1.00 97.00 203 PRO A CA 1
ATOM 1617 C C . PRO A 1 203 ? 2.708 -17.696 4.853 1.00 97.00 203 PRO A C 1
ATOM 1619 O O . PRO A 1 203 ? 2.072 -18.716 5.126 1.00 97.00 203 PRO A O 1
ATOM 1622 N N . ASN A 1 204 ? 2.648 -16.598 5.612 1.00 93.44 204 ASN A N 1
ATOM 1623 C CA . ASN A 1 204 ? 1.830 -16.512 6.820 1.00 93.44 204 ASN A CA 1
ATOM 1624 C C . ASN A 1 204 ? 0.333 -16.393 6.504 1.00 93.44 204 ASN A C 1
ATOM 1626 O O . ASN A 1 204 ? -0.455 -17.132 7.096 1.00 93.44 204 ASN A O 1
ATOM 1630 N N . THR A 1 205 ? -0.071 -15.573 5.528 1.00 94.69 205 THR A N 1
ATOM 1631 C CA . THR A 1 205 ? -1.482 -15.485 5.103 1.00 94.69 205 THR A CA 1
ATOM 1632 C C . THR A 1 205 ? -1.994 -16.830 4.593 1.00 94.69 205 THR A C 1
ATOM 1634 O O . THR A 1 205 ? -3.064 -17.278 5.004 1.00 94.69 205 THR A O 1
ATOM 1637 N N . ARG A 1 206 ? -1.189 -17.558 3.809 1.00 95.19 206 ARG A N 1
ATOM 1638 C CA . ARG A 1 206 ? -1.522 -18.916 3.344 1.00 95.19 206 ARG A CA 1
ATOM 1639 C C . ARG A 1 206 ? -1.758 -19.903 4.487 1.00 95.19 206 ARG A C 1
ATOM 1641 O O . ARG A 1 206 ? -2.736 -20.645 4.444 1.00 95.19 206 ARG A O 1
ATOM 1648 N N . LYS A 1 207 ? -0.903 -19.906 5.520 1.00 95.31 207 LYS A N 1
ATOM 1649 C CA . LYS A 1 207 ? -1.091 -20.752 6.721 1.00 95.31 207 LYS A CA 1
ATOM 1650 C C . LYS A 1 207 ? -2.396 -20.432 7.455 1.00 95.31 207 LYS A C 1
ATOM 1652 O O . LYS A 1 207 ? -2.971 -21.316 8.079 1.00 95.31 207 LYS A O 1
ATOM 1657 N N . MET A 1 208 ? -2.858 -19.188 7.362 1.00 94.81 208 MET A N 1
ATOM 1658 C CA . MET A 1 208 ? -4.120 -18.716 7.936 1.00 94.81 208 MET A CA 1
ATOM 1659 C C . MET A 1 208 ? -5.333 -18.941 7.014 1.00 94.81 208 MET A C 1
ATOM 1661 O O . MET A 1 208 ? -6.441 -18.550 7.367 1.00 94.81 208 MET A O 1
ATOM 1665 N N . GLY A 1 209 ? -5.154 -19.564 5.842 1.00 95.81 209 GLY A N 1
ATOM 1666 C CA . GLY A 1 209 ? -6.231 -19.780 4.869 1.00 95.81 209 GLY A CA 1
ATOM 1667 C C . GLY A 1 209 ? -6.649 -18.517 4.108 1.00 95.81 209 GLY A C 1
ATOM 1668 O O . GLY A 1 209 ? -7.732 -18.482 3.528 1.00 95.81 209 GLY A O 1
ATOM 1669 N N . ILE A 1 210 ? -5.804 -17.485 4.110 1.00 97.19 210 ILE A N 1
ATOM 1670 C CA . ILE A 1 210 ? -6.036 -16.208 3.435 1.00 97.19 210 ILE A CA 1
ATOM 1671 C C . ILE A 1 210 ? -5.360 -16.245 2.066 1.00 97.19 210 ILE A C 1
ATOM 1673 O O . ILE A 1 210 ? -4.189 -16.615 1.942 1.00 97.19 210 ILE A O 1
ATOM 1677 N N . THR A 1 211 ? -6.091 -15.839 1.029 1.00 97.50 211 THR A N 1
ATOM 1678 C CA . THR A 1 211 ? -5.564 -15.787 -0.339 1.00 97.50 211 THR A CA 1
ATOM 1679 C C . THR A 1 211 ? -5.115 -14.374 -0.688 1.00 97.50 211 THR A C 1
ATOM 1681 O O . THR A 1 211 ? -5.889 -13.426 -0.564 1.00 97.50 211 THR A O 1
ATOM 1684 N N . THR A 1 212 ? -3.874 -14.234 -1.158 1.00 98.12 212 THR A N 1
ATOM 1685 C CA . THR A 1 212 ? -3.314 -12.948 -1.597 1.00 98.12 212 THR A CA 1
ATOM 1686 C C . THR A 1 212 ? -3.305 -12.858 -3.123 1.00 98.12 212 THR A C 1
ATOM 1688 O O . THR A 1 212 ? -2.763 -13.738 -3.799 1.00 98.12 212 THR A O 1
ATOM 1691 N N . TYR A 1 213 ? -3.863 -11.779 -3.664 1.00 98.12 213 TYR A N 1
ATOM 1692 C CA . TYR A 1 213 ? -3.951 -11.501 -5.093 1.00 98.12 213 TYR A CA 1
ATOM 1693 C C . TYR A 1 213 ? -3.126 -10.273 -5.455 1.00 98.12 213 TYR A C 1
ATOM 1695 O O . TYR A 1 213 ? -3.202 -9.247 -4.780 1.00 98.12 213 TYR A O 1
ATOM 1703 N N . ASN A 1 214 ? -2.381 -10.368 -6.552 1.00 98.38 214 ASN A N 1
ATOM 1704 C CA . ASN A 1 214 ? -1.753 -9.214 -7.170 1.00 98.38 214 ASN A CA 1
ATOM 1705 C C . ASN A 1 214 ? -2.612 -8.757 -8.352 1.00 98.38 214 ASN A C 1
ATOM 1707 O O . ASN A 1 214 ? -2.655 -9.424 -9.390 1.00 98.38 214 ASN A O 1
ATOM 1711 N N . CYS A 1 215 ? -3.307 -7.635 -8.178 1.00 97.81 215 CYS A N 1
ATOM 1712 C CA . CYS A 1 215 ? -4.196 -7.074 -9.187 1.00 97.81 215 CYS A CA 1
ATOM 1713 C C . CYS A 1 215 ? -3.663 -5.787 -9.816 1.00 97.81 215 CYS A C 1
ATOM 1715 O O . CYS A 1 215 ? -4.425 -5.106 -10.490 1.00 97.81 215 CYS A O 1
ATOM 1717 N N . THR A 1 216 ? -2.382 -5.448 -9.629 1.00 96.50 216 THR A N 1
ATOM 1718 C CA . THR A 1 216 ? -1.745 -4.230 -10.175 1.00 96.50 216 THR A CA 1
ATOM 1719 C C . THR A 1 216 ? -1.774 -4.159 -11.701 1.00 96.50 216 THR A C 1
ATOM 1721 O O . THR A 1 216 ? -1.775 -3.070 -12.280 1.00 96.50 216 THR A O 1
ATOM 1724 N N . GLU A 1 217 ? -1.794 -5.315 -12.374 1.00 95.19 217 GLU A N 1
ATOM 1725 C CA . GLU A 1 217 ? -1.700 -5.421 -13.837 1.00 95.19 217 GLU A CA 1
ATOM 1726 C C . GLU A 1 217 ? -0.450 -4.693 -14.371 1.00 95.19 217 GLU A C 1
ATOM 1728 O O . GLU A 1 217 ? -0.478 -4.087 -15.442 1.00 95.19 217 GLU A O 1
ATOM 1733 N N . GLY A 1 218 ? 0.614 -4.645 -13.566 1.00 94.62 218 GLY A N 1
ATOM 1734 C CA . GLY A 1 218 ? 1.806 -3.836 -13.795 1.00 94.62 218 GLY A CA 1
ATOM 1735 C C . GLY A 1 218 ? 2.834 -3.983 -12.673 1.00 94.62 218 GLY A C 1
ATOM 1736 O O . GLY A 1 218 ? 2.554 -4.566 -11.623 1.00 94.62 218 GLY A O 1
ATOM 1737 N N . GLY A 1 219 ? 4.035 -3.472 -12.928 1.00 97.56 219 GLY A N 1
ATOM 1738 C CA . GLY A 1 219 ? 5.143 -3.496 -11.983 1.00 97.56 219 GLY A CA 1
ATOM 1739 C C . GLY A 1 219 ? 5.811 -4.863 -11.826 1.00 97.56 219 GLY A C 1
ATOM 1740 O O . GLY A 1 219 ? 5.772 -5.714 -12.721 1.00 97.56 219 GLY A O 1
ATOM 1741 N N . ALA A 1 220 ? 6.491 -5.051 -10.699 1.00 98.44 220 ALA A N 1
ATOM 1742 C CA . ALA A 1 220 ? 7.213 -6.266 -10.373 1.00 98.44 220 ALA A CA 1
ATOM 1743 C C . ALA A 1 220 ? 6.248 -7.410 -10.037 1.00 98.44 220 ALA A C 1
ATOM 1745 O O . ALA A 1 220 ? 5.263 -7.248 -9.314 1.00 98.44 220 ALA A O 1
ATOM 1746 N N . ARG A 1 221 ? 6.578 -8.611 -10.509 1.00 98.44 221 ARG A N 1
ATOM 1747 C CA . ARG A 1 221 ? 5.936 -9.841 -10.048 1.00 98.44 221 ARG A CA 1
ATOM 1748 C C . ARG A 1 221 ? 6.242 -10.049 -8.570 1.00 98.44 221 ARG A C 1
ATOM 1750 O O . ARG A 1 221 ? 7.399 -9.942 -8.182 1.00 98.44 221 ARG A O 1
ATOM 1757 N N . ILE A 1 222 ? 5.229 -10.394 -7.778 1.00 98.56 222 ILE A N 1
ATOM 1758 C CA . ILE A 1 222 ? 5.366 -10.738 -6.356 1.00 98.56 222 ILE A CA 1
ATOM 1759 C C . ILE A 1 222 ? 5.041 -12.225 -6.203 1.00 98.56 222 ILE A C 1
ATOM 1761 O O . ILE A 1 222 ? 3.880 -12.637 -6.292 1.00 98.56 222 ILE A O 1
ATOM 1765 N N . GLU A 1 223 ? 6.068 -13.043 -6.011 1.00 98.12 223 GLU A N 1
ATOM 1766 C CA . GLU A 1 223 ? 5.943 -14.492 -5.934 1.00 98.12 223 GLU A CA 1
ATOM 1767 C C . GLU A 1 223 ? 5.046 -14.939 -4.779 1.00 98.12 223 GLU A C 1
ATOM 1769 O O . GLU A 1 223 ? 5.041 -14.415 -3.667 1.00 98.12 223 GLU A O 1
ATOM 1774 N N . GLY A 1 224 ? 4.238 -15.950 -5.070 1.00 97.25 224 GLY A N 1
ATOM 1775 C CA . GLY A 1 224 ? 3.266 -16.486 -4.131 1.00 97.25 224 GLY A CA 1
ATOM 1776 C C . GLY A 1 224 ? 1.923 -15.744 -4.081 1.00 97.25 224 GLY A C 1
ATOM 1777 O O . GLY A 1 224 ? 0.966 -16.282 -3.513 1.00 97.25 224 GLY A O 1
ATOM 1778 N N . THR A 1 225 ? 1.796 -14.582 -4.718 1.00 98.25 225 THR A N 1
ATOM 1779 C CA . THR A 1 225 ? 0.475 -14.016 -5.026 1.00 98.25 225 THR A CA 1
ATOM 1780 C C . THR A 1 225 ? -0.179 -14.752 -6.199 1.00 98.25 225 THR A C 1
ATOM 1782 O O . THR A 1 225 ? 0.494 -15.407 -6.999 1.00 98.25 225 THR A O 1
ATOM 1785 N N . ILE A 1 226 ? -1.505 -14.656 -6.305 1.00 98.12 226 ILE A N 1
ATOM 1786 C CA . ILE A 1 226 ? -2.237 -15.023 -7.522 1.00 98.12 226 ILE A CA 1
ATOM 1787 C C . ILE A 1 226 ? -2.432 -13.752 -8.351 1.00 98.12 226 ILE A C 1
ATOM 1789 O O . ILE A 1 226 ? -3.132 -12.836 -7.925 1.00 98.12 226 ILE A O 1
ATOM 1793 N N . GLU A 1 227 ? -1.834 -13.691 -9.536 1.00 98.00 227 GLU A N 1
ATOM 1794 C CA . GLU A 1 227 ? -2.006 -12.559 -10.450 1.00 98.00 227 GLU A CA 1
ATOM 1795 C C . GLU A 1 227 ? -3.352 -12.645 -11.177 1.00 98.00 227 GLU A C 1
ATOM 1797 O O . GLU A 1 227 ? -3.666 -13.662 -11.805 1.00 98.00 227 GLU A O 1
ATOM 1802 N N . LYS A 1 228 ? -4.161 -11.585 -11.082 1.00 96.56 228 LYS A N 1
ATOM 1803 C CA . LYS A 1 228 ? -5.440 -11.447 -11.795 1.00 96.56 228 LYS A CA 1
ATOM 1804 C C . LYS A 1 228 ? -5.678 -9.998 -12.226 1.00 96.56 228 LYS A C 1
ATOM 1806 O O . LYS A 1 228 ? -5.167 -9.102 -11.566 1.00 96.56 228 LYS A O 1
ATOM 1811 N N . PRO A 1 229 ? -6.475 -9.738 -13.276 1.00 95.38 229 PRO A N 1
ATOM 1812 C CA . PRO A 1 229 ? -6.946 -8.386 -13.567 1.00 95.38 229 PRO A CA 1
ATOM 1813 C C . PRO A 1 229 ? -7.779 -7.831 -12.413 1.00 95.38 229 PRO A C 1
ATOM 1815 O O . PRO A 1 229 ? -8.543 -8.585 -11.801 1.00 95.38 229 PRO A O 1
ATOM 1818 N N . PHE A 1 230 ? -7.729 -6.523 -12.153 1.00 94.06 230 PHE A N 1
ATOM 1819 C CA . PHE A 1 230 ? -8.515 -5.946 -11.061 1.00 94.06 230 PHE A CA 1
ATOM 1820 C C . PHE A 1 230 ? -10.026 -6.062 -11.303 1.00 94.06 230 PHE A C 1
ATOM 1822 O O . PHE A 1 230 ? -10.787 -6.171 -10.353 1.00 94.06 230 PHE A O 1
ATOM 1829 N N . LEU A 1 231 ? -10.479 -6.158 -12.560 1.00 86.12 231 LEU A N 1
ATOM 1830 C CA . LEU A 1 231 ? -11.890 -6.408 -12.900 1.00 86.12 231 LEU A CA 1
ATOM 1831 C C . LEU A 1 231 ? -12.469 -7.685 -12.271 1.00 86.12 231 LEU A C 1
ATOM 1833 O O . LEU A 1 231 ? -13.684 -7.788 -12.115 1.00 86.12 231 LEU A O 1
ATOM 1837 N N . TRP A 1 232 ? -11.617 -8.653 -11.940 1.00 72.62 232 TRP A N 1
ATOM 1838 C CA . TRP A 1 232 ? -12.030 -9.887 -11.280 1.00 72.62 232 TRP A CA 1
ATOM 1839 C C . TRP A 1 232 ? -12.335 -9.706 -9.780 1.00 72.62 232 TRP A C 1
ATOM 1841 O O . TRP A 1 232 ? -13.031 -10.550 -9.215 1.00 72.62 232 TRP A O 1
ATOM 1851 N N . ALA A 1 233 ? -11.783 -8.660 -9.158 1.00 63.19 233 ALA A N 1
ATOM 1852 C CA . ALA A 1 233 ? -11.786 -8.429 -7.714 1.00 63.19 233 ALA A CA 1
ATOM 1853 C C . ALA A 1 233 ? -13.149 -8.011 -7.142 1.00 63.19 233 ALA A C 1
ATOM 1855 O O . ALA A 1 233 ? -13.922 -7.318 -7.844 1.00 63.19 233 ALA A O 1
#

Radius of gyration: 16.72 Å; chains: 1; bounding box: 40×40×48 Å